Protein AF-A0A7S3I2D5-F1 (afdb_monomer_lite)

Sequence (240 aa):
MSDFRRSKNTAFQLSGQAVLGTATNPLLVKDDVGRAKPFTHALPAEQFAYGKMNQFTEDARDVIENYQYRDEAAKGKFSNPDIKDFKRLNKAVLREKATNAASNRVSRASYDLKLKQKQTRHASVRLPTEEHTYGRALRPQTPVEVVMANAFGEAASADLQNRYIAMKSFRPVTKCPTVIRPTNAQLHADQAVKQKMTHAEPRQLFKLQRFQNVEPRTSTKRGDQGYMVKQMRSTSSVTQ

Secondary structure (DSSP, 8-state):
-------------SS------S---GGGSPP-TTSPPPPSS-PPPTT---S------S-HHHHHHTGGG--GGGGGTTS-S--B-HHHHHHHHHHTT--SHHHHHHHHHH---B------------PPPTT---SPPPPPPPPHHHHHTTHHHHHHHHHHHHHHHHHHHT--S-----S-PPPHHHHHHHHHHHHHHHT---------GGGTTPPPSS---SS-TTSSSSSS--------

Organism: NCBI:txid182087

InterPro domains:
  IPR029147 Cilia- and flagella-associated protein 77 [PF14825] (23-166)
  IPR029147 Cilia- and flagella-associated protein 77 [PTHR28617] (23-225)

Radius of gyration: 39.74 Å; chains: 1; bounding box: 60×126×98 Å

Structure (mmCIF, N/CA/C/O backbone):
data_AF-A0A7S3I2D5-F1
#
_entry.id   AF-A0A7S3I2D5-F1
#
loop_
_atom_site.group_PDB
_atom_site.id
_atom_site.type_symbol
_atom_site.label_atom_id
_atom_site.label_alt_id
_atom_site.label_comp_id
_atom_site.label_asym_id
_atom_site.label_entity_id
_atom_site.label_seq_id
_atom_site.pdbx_PDB_ins_code
_atom_site.Cartn_x
_atom_site.Cartn_y
_atom_site.Cartn_z
_atom_site.occupancy
_atom_site.B_iso_or_equiv
_atom_site.auth_seq_id
_atom_site.auth_comp_id
_atom_site.auth_asym_id
_atom_site.auth_atom_id
_atom_site.pdbx_PDB_model_num
ATOM 1 N N . MET A 1 1 ? 34.556 -8.166 -60.307 1.00 43.22 1 MET A N 1
ATOM 2 C CA . MET A 1 1 ? 33.673 -8.440 -61.458 1.00 43.22 1 MET A CA 1
ATOM 3 C C . MET A 1 1 ? 32.623 -9.429 -60.963 1.00 43.22 1 MET A C 1
ATOM 5 O O . MET A 1 1 ? 32.999 -10.542 -60.636 1.00 43.22 1 MET A O 1
ATOM 9 N N . SER A 1 2 ? 31.496 -8.928 -60.432 1.00 44.06 2 SER A N 1
ATOM 10 C CA . SER A 1 2 ? 30.205 -8.715 -61.145 1.00 44.06 2 SER A CA 1
ATOM 11 C C . SER A 1 2 ? 29.501 -10.070 -61.374 1.00 44.06 2 SER A C 1
ATOM 13 O O . SER A 1 2 ? 30.071 -10.916 -62.042 1.00 44.06 2 SER A O 1
ATOM 15 N N . ASP A 1 3 ? 28.334 -10.428 -60.824 1.00 47.38 3 ASP A N 1
ATOM 16 C CA . ASP A 1 3 ? 27.180 -9.657 -60.350 1.00 47.38 3 ASP A CA 1
ATOM 17 C C . ASP A 1 3 ? 26.325 -10.487 -59.369 1.00 47.38 3 ASP A C 1
ATOM 19 O O . ASP A 1 3 ? 25.934 -11.612 -59.678 1.00 47.38 3 ASP A O 1
ATOM 23 N N . PHE A 1 4 ? 25.954 -9.922 -58.213 1.00 52.88 4 PHE A N 1
ATOM 24 C CA . PHE A 1 4 ? 24.955 -10.517 -57.314 1.00 52.88 4 PHE A CA 1
ATOM 25 C C . PHE A 1 4 ? 23.600 -9.840 -57.561 1.00 52.88 4 PHE A C 1
ATOM 27 O O . PHE A 1 4 ? 23.321 -8.743 -57.071 1.00 52.88 4 PHE A O 1
ATOM 34 N N . ARG A 1 5 ? 22.766 -10.477 -58.393 1.00 51.28 5 ARG A N 1
ATOM 35 C CA . ARG A 1 5 ? 21.423 -10.003 -58.756 1.00 51.28 5 ARG A CA 1
ATOM 36 C C . ARG A 1 5 ? 20.509 -9.982 -57.529 1.00 51.28 5 ARG A C 1
ATOM 38 O O . ARG A 1 5 ? 20.056 -11.014 -57.044 1.00 51.28 5 ARG A O 1
ATOM 45 N N . ARG A 1 6 ? 20.198 -8.777 -57.053 1.00 49.56 6 ARG A N 1
ATOM 46 C CA . ARG A 1 6 ? 19.205 -8.529 -56.004 1.00 49.56 6 ARG A CA 1
ATOM 47 C C . ARG A 1 6 ? 17.802 -8.659 -56.605 1.00 49.56 6 ARG A C 1
ATOM 49 O O . ARG A 1 6 ? 17.304 -7.723 -57.227 1.00 49.56 6 ARG A O 1
ATOM 56 N N . SER A 1 7 ? 17.187 -9.828 -56.434 1.00 52.16 7 SER A N 1
ATOM 57 C CA . SER A 1 7 ? 15.764 -10.044 -56.711 1.00 52.16 7 SER A CA 1
ATOM 58 C C . SER A 1 7 ? 14.931 -9.094 -55.846 1.00 52.16 7 SER A C 1
ATOM 60 O O . SER A 1 7 ? 14.997 -9.131 -54.615 1.00 52.16 7 SER A O 1
ATOM 62 N N . LYS A 1 8 ? 14.184 -8.196 -56.491 1.00 48.50 8 LYS A N 1
ATOM 63 C CA . LYS A 1 8 ? 13.183 -7.348 -55.846 1.00 48.50 8 LYS A CA 1
ATOM 64 C C . LYS A 1 8 ? 11.889 -8.153 -55.771 1.00 48.50 8 LYS A C 1
ATOM 66 O O . LYS A 1 8 ? 11.126 -8.177 -56.729 1.00 48.50 8 LYS A O 1
ATOM 71 N N . ASN A 1 9 ? 11.638 -8.787 -54.628 1.00 44.66 9 ASN A N 1
ATOM 72 C CA . ASN A 1 9 ? 10.303 -9.271 -54.284 1.00 44.66 9 ASN A CA 1
ATOM 73 C C . ASN A 1 9 ? 9.399 -8.058 -54.019 1.00 44.66 9 ASN A C 1
ATOM 75 O O . ASN A 1 9 ? 9.294 -7.570 -52.895 1.00 44.66 9 ASN A O 1
ATOM 79 N N . THR A 1 10 ? 8.773 -7.545 -55.074 1.00 53.81 10 THR A N 1
ATOM 80 C CA . THR A 1 10 ? 7.641 -6.618 -55.002 1.00 53.81 10 THR A CA 1
ATOM 81 C C . THR A 1 10 ? 6.354 -7.431 -54.998 1.00 53.81 10 THR A C 1
ATOM 83 O O . THR A 1 10 ? 5.760 -7.672 -56.042 1.00 53.81 10 THR A O 1
ATOM 86 N N . ALA A 1 11 ? 5.945 -7.878 -53.815 1.00 50.00 11 ALA A N 1
ATOM 87 C CA . ALA A 1 11 ? 4.613 -8.422 -53.579 1.00 50.00 11 ALA A CA 1
ATOM 88 C C . ALA A 1 11 ? 4.208 -8.128 -52.131 1.00 50.00 11 ALA A C 1
ATOM 90 O O . ALA A 1 11 ? 4.203 -9.002 -51.275 1.00 50.00 11 ALA A O 1
ATOM 91 N N . PHE A 1 12 ? 3.930 -6.857 -51.850 1.00 43.72 12 PH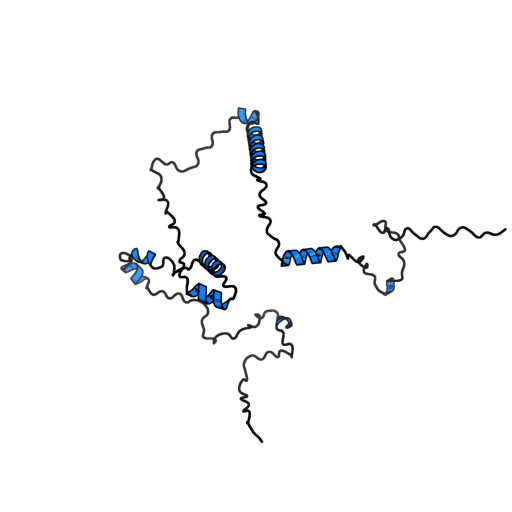E A N 1
ATOM 92 C CA . PHE A 1 12 ? 3.113 -6.455 -50.707 1.00 43.72 12 PHE A CA 1
ATOM 93 C C . PHE A 1 12 ? 2.294 -5.247 -51.148 1.00 43.72 12 PHE A C 1
ATOM 95 O O . PHE A 1 12 ? 2.640 -4.088 -50.927 1.00 43.72 12 PHE A O 1
ATOM 102 N N . GLN A 1 13 ? 1.244 -5.553 -51.898 1.00 48.59 13 GLN A N 1
ATOM 103 C CA . GLN A 1 13 ? 0.228 -4.606 -52.304 1.00 48.59 13 GLN A CA 1
ATOM 104 C C . GLN A 1 13 ? -1.090 -5.029 -51.645 1.00 48.59 13 GLN A C 1
ATOM 106 O O . GLN A 1 13 ? -1.466 -6.194 -51.699 1.00 48.59 13 GLN A O 1
ATOM 111 N N . LEU A 1 14 ? -1.755 -4.024 -51.067 1.00 50.00 14 LEU A N 1
ATOM 112 C CA . LEU A 1 14 ? -3.161 -3.963 -50.660 1.00 50.00 14 LEU A CA 1
ATOM 113 C C . LEU A 1 14 ? -3.592 -4.664 -49.359 1.00 50.00 14 LEU A C 1
ATOM 115 O O . LEU A 1 14 ? -4.245 -5.695 -49.379 1.00 50.00 14 LEU A O 1
ATOM 119 N N . SER A 1 15 ? -3.404 -3.956 -48.241 1.00 44.69 15 SER A N 1
ATOM 120 C CA . SER A 1 15 ? -4.531 -3.501 -47.402 1.00 44.69 15 SER A CA 1
ATOM 121 C C . SER A 1 15 ? -4.012 -2.534 -46.326 1.00 44.69 15 SER A C 1
ATOM 123 O O . SER A 1 15 ? -3.400 -2.960 -45.352 1.00 44.69 15 SER A O 1
ATOM 125 N N . GLY A 1 16 ? -4.223 -1.224 -46.507 1.00 44.53 16 GLY A N 1
ATOM 126 C CA . GLY A 1 16 ? -4.021 -0.236 -45.435 1.00 44.53 16 GLY A CA 1
ATOM 127 C C . GLY A 1 16 ? -2.857 0.752 -45.581 1.00 44.53 16 GLY A C 1
ATOM 128 O O . GLY A 1 16 ? -2.331 1.202 -44.567 1.00 44.53 16 GLY A O 1
ATOM 129 N N . GLN A 1 17 ? -2.456 1.146 -46.796 1.00 45.22 17 GLN A N 1
ATOM 130 C CA . GLN A 1 17 ? -1.616 2.344 -46.938 1.00 45.22 17 GLN A CA 1
ATOM 131 C C . GLN A 1 17 ? -2.453 3.609 -46.709 1.00 45.22 17 GLN A C 1
ATOM 133 O O . GLN A 1 17 ? -2.999 4.199 -47.638 1.00 45.22 17 GLN A O 1
ATOM 138 N N . ALA A 1 18 ? -2.515 4.044 -45.451 1.00 46.97 18 ALA A N 1
ATOM 139 C CA . ALA A 1 18 ? -2.588 5.466 -45.167 1.00 46.97 18 ALA A CA 1
ATOM 140 C C . ALA A 1 18 ? -1.262 6.084 -45.631 1.00 46.97 18 ALA A C 1
ATOM 142 O O . ALA A 1 18 ? -0.184 5.683 -45.186 1.00 46.97 18 ALA A O 1
ATOM 143 N N . VAL A 1 19 ? -1.355 7.018 -46.572 1.00 48.81 19 VAL A N 1
ATOM 144 C CA . VAL A 1 19 ? -0.247 7.824 -47.085 1.00 48.81 19 VAL A CA 1
ATOM 145 C C . VAL A 1 19 ? 0.279 8.694 -45.941 1.00 48.81 19 VAL A C 1
ATOM 147 O O . VAL A 1 19 ? -0.144 9.830 -45.747 1.00 48.81 19 VAL A O 1
ATOM 150 N N . LEU A 1 20 ? 1.182 8.139 -45.137 1.00 47.41 20 LEU A N 1
ATOM 151 C CA . LEU A 1 20 ? 2.009 8.903 -44.216 1.00 47.41 20 LEU A CA 1
ATOM 152 C C . LEU A 1 20 ? 3.140 9.507 -45.047 1.00 47.41 20 LEU A C 1
ATOM 154 O O . LEU A 1 20 ? 3.980 8.789 -45.589 1.00 47.41 20 LEU A O 1
ATOM 158 N N . GLY A 1 21 ? 3.138 10.835 -45.175 1.00 49.44 21 GLY A N 1
ATOM 159 C CA . GLY A 1 21 ? 4.302 11.575 -45.655 1.00 49.44 21 GLY A CA 1
ATOM 160 C C . GLY A 1 21 ? 5.552 11.225 -44.838 1.00 49.44 21 GLY A C 1
ATOM 161 O O . GLY A 1 21 ? 5.472 10.588 -43.791 1.00 49.44 21 GLY A O 1
ATOM 162 N N . THR A 1 22 ? 6.717 11.668 -45.299 1.00 55.97 22 THR A N 1
ATOM 163 C CA . THR A 1 22 ? 8.071 11.357 -44.789 1.00 55.97 22 THR A CA 1
ATOM 164 C C . THR A 1 22 ? 8.349 11.664 -43.302 1.00 55.97 22 THR A C 1
ATOM 166 O O . THR A 1 22 ? 9.493 11.578 -42.860 1.00 55.97 22 THR A O 1
ATOM 169 N N . ALA A 1 23 ? 7.341 12.013 -42.504 1.00 49.62 23 ALA A N 1
ATOM 170 C CA . ALA A 1 23 ? 7.440 12.166 -41.064 1.00 49.62 23 ALA A CA 1
ATOM 171 C C . ALA A 1 23 ? 7.431 10.787 -40.381 1.00 49.62 23 ALA A C 1
ATOM 173 O O . ALA A 1 23 ? 6.395 10.229 -40.033 1.00 49.62 23 ALA A O 1
ATOM 174 N N . THR A 1 24 ? 8.627 10.262 -40.135 1.00 56.72 24 THR A N 1
ATOM 175 C CA . THR A 1 24 ? 8.917 9.019 -39.400 1.00 56.72 24 THR A CA 1
ATOM 176 C C . THR A 1 24 ? 8.570 9.058 -37.906 1.00 56.72 24 THR A C 1
ATOM 178 O O . THR A 1 24 ? 8.888 8.115 -37.184 1.00 56.72 24 THR A O 1
ATOM 181 N N . ASN A 1 25 ? 7.926 10.122 -37.414 1.00 66.31 25 ASN A N 1
ATOM 182 C CA . ASN A 1 25 ? 7.592 10.262 -36.003 1.00 66.31 25 ASN A CA 1
ATOM 183 C C . ASN A 1 25 ? 6.070 10.173 -35.777 1.00 66.31 25 ASN A C 1
ATOM 185 O O . ASN A 1 25 ? 5.362 11.143 -36.059 1.00 66.31 25 ASN A O 1
ATOM 189 N N . PRO A 1 26 ? 5.557 9.060 -35.218 1.00 65.69 26 PRO A N 1
ATOM 190 C CA . PRO A 1 26 ? 4.128 8.875 -34.956 1.00 65.69 26 PRO A CA 1
ATOM 191 C C . PRO A 1 26 ? 3.566 9.875 -33.934 1.00 65.69 26 PRO A C 1
ATOM 193 O O . PRO A 1 26 ? 2.355 10.032 -33.845 1.00 65.69 26 PRO A O 1
ATOM 196 N N . LEU A 1 27 ? 4.423 10.585 -33.189 1.00 63.41 27 LEU A N 1
ATOM 197 C CA . LEU A 1 27 ? 4.011 11.644 -32.260 1.00 63.41 27 LEU A CA 1
ATOM 198 C C . LEU A 1 27 ? 3.632 12.957 -32.961 1.00 63.41 27 LEU A C 1
ATOM 200 O O . LEU A 1 27 ? 3.067 13.841 -32.324 1.00 63.41 27 LEU A O 1
ATOM 204 N N . LEU A 1 28 ? 3.983 13.108 -34.242 1.00 68.38 28 LEU A N 1
ATOM 205 C CA . LEU A 1 28 ? 3.741 14.327 -35.022 1.00 68.38 28 LEU A CA 1
ATOM 206 C C . LEU A 1 28 ? 2.569 14.188 -36.002 1.00 68.38 28 LEU A C 1
ATOM 208 O O . LEU A 1 28 ? 2.227 15.150 -36.689 1.00 68.38 28 LEU A O 1
ATOM 212 N N . VAL A 1 29 ? 1.948 13.010 -36.073 1.00 68.56 29 VAL A N 1
ATOM 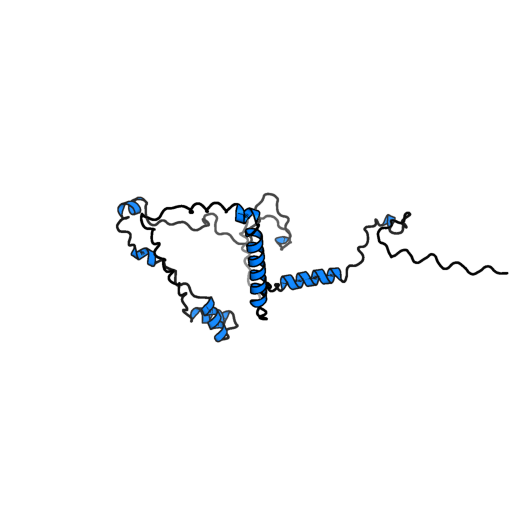213 C CA . VAL A 1 29 ? 0.755 12.785 -36.890 1.00 68.56 29 VAL A CA 1
ATOM 214 C C . VAL A 1 29 ? -0.451 13.317 -36.122 1.00 68.56 29 VAL A C 1
ATOM 216 O O . VAL A 1 29 ? -0.647 12.998 -34.952 1.00 68.56 29 VAL A O 1
ATOM 219 N N . LYS A 1 30 ? -1.244 14.170 -36.772 1.00 73.75 30 LYS A N 1
ATOM 220 C CA . LYS A 1 30 ? -2.500 14.673 -36.210 1.00 73.75 30 LYS A CA 1
ATOM 221 C C . LYS A 1 30 ? -3.444 13.486 -35.997 1.00 73.75 30 LYS A C 1
ATOM 223 O O . LYS A 1 30 ? -3.676 12.736 -36.939 1.00 73.75 30 LYS A O 1
ATOM 228 N N . ASP A 1 31 ? -3.967 13.329 -34.781 1.00 73.81 31 ASP A N 1
ATOM 229 C CA . ASP A 1 31 ? -4.961 12.294 -34.482 1.00 73.81 31 ASP A CA 1
ATOM 230 C C . ASP A 1 31 ? -6.206 12.520 -35.364 1.00 73.81 31 ASP A C 1
ATOM 232 O O . ASP A 1 31 ? -6.813 13.596 -35.335 1.00 73.81 31 ASP A O 1
ATOM 236 N N . ASP A 1 32 ? -6.587 11.506 -36.146 1.00 80.38 32 ASP A N 1
ATOM 237 C CA . ASP A 1 32 ? -7.862 11.485 -36.867 1.00 80.38 32 ASP A CA 1
ATOM 238 C C . ASP A 1 32 ? -8.997 11.408 -35.839 1.00 80.38 32 ASP A C 1
ATOM 240 O O . ASP A 1 32 ? -9.143 10.423 -35.107 1.00 80.38 32 ASP A O 1
ATOM 244 N N . VAL A 1 33 ? -9.818 12.456 -35.773 1.00 80.75 33 VAL A N 1
ATOM 245 C CA . VAL A 1 33 ? -10.913 12.540 -34.801 1.00 80.75 33 VAL A CA 1
ATOM 246 C C . VAL A 1 33 ? -11.905 11.398 -35.046 1.00 80.75 33 VAL A C 1
ATOM 248 O O . VAL A 1 33 ? -12.475 11.274 -36.126 1.00 80.75 33 VAL A O 1
ATOM 251 N N . GLY A 1 34 ? -12.115 10.560 -34.027 1.00 85.25 34 GLY A N 1
ATOM 252 C CA . GLY A 1 34 ? -13.069 9.446 -34.058 1.00 85.25 34 GLY A CA 1
ATOM 253 C C . GLY A 1 34 ? -12.496 8.097 -34.505 1.00 85.25 34 GLY A C 1
ATOM 254 O O . GLY A 1 34 ? -13.206 7.096 -34.421 1.00 85.25 34 GLY A O 1
ATOM 255 N N . ARG A 1 35 ? -11.226 8.025 -34.927 1.00 85.44 35 ARG A N 1
ATOM 256 C CA . ARG A 1 35 ? -10.541 6.747 -35.184 1.00 85.44 35 ARG A CA 1
ATOM 257 C C . ARG A 1 35 ? -9.689 6.336 -33.986 1.00 85.44 35 ARG A C 1
ATOM 259 O O . ARG A 1 35 ? -9.132 7.171 -33.278 1.00 85.44 35 ARG A O 1
ATOM 266 N N . ALA A 1 36 ? -9.591 5.028 -33.752 1.00 83.12 36 ALA A N 1
ATOM 267 C CA . ALA A 1 36 ? -8.660 4.499 -32.764 1.00 83.12 36 ALA A CA 1
ATOM 268 C C . ALA A 1 36 ? -7.215 4.794 -33.197 1.00 83.12 36 ALA A C 1
ATOM 270 O O . ALA A 1 36 ? -6.902 4.792 -34.389 1.00 83.12 36 ALA A O 1
ATOM 271 N N . LYS A 1 37 ? -6.333 5.033 -32.222 1.00 81.75 37 LYS A N 1
ATOM 272 C CA . LYS A 1 37 ? -4.912 5.275 -32.490 1.00 81.75 37 LYS A CA 1
ATOM 273 C C . LYS A 1 37 ? -4.298 4.067 -33.208 1.00 81.75 37 LYS A C 1
ATOM 275 O O . LYS A 1 37 ? -4.575 2.936 -32.800 1.00 81.75 37 LYS A O 1
ATOM 280 N N . PRO A 1 38 ? -3.463 4.276 -34.241 1.00 79.00 38 PRO A N 1
ATOM 281 C CA . PRO A 1 38 ? -2.807 3.174 -34.929 1.00 79.00 38 PRO A CA 1
ATOM 282 C C . PRO A 1 38 ? -1.900 2.407 -33.958 1.00 79.00 38 PRO A C 1
ATOM 284 O O . PRO A 1 38 ? -1.190 3.000 -33.143 1.00 79.00 38 PRO A O 1
ATOM 287 N N . PHE A 1 39 ? -1.932 1.076 -34.035 1.00 79.19 39 PHE A N 1
ATOM 288 C CA . PHE A 1 39 ? -1.105 0.218 -33.191 1.00 79.19 39 PHE A CA 1
ATOM 289 C C . PHE A 1 39 ? 0.371 0.314 -33.595 1.00 79.19 39 PHE A C 1
ATOM 291 O O . PHE A 1 39 ? 0.712 0.316 -34.774 1.00 79.19 39 PHE A O 1
ATOM 298 N N . THR A 1 40 ? 1.264 0.350 -32.605 1.00 80.69 40 THR A N 1
ATOM 299 C CA . THR A 1 40 ? 2.724 0.409 -32.809 1.00 80.69 40 THR A CA 1
ATOM 300 C C . THR A 1 40 ? 3.378 -0.965 -32.957 1.00 80.69 40 THR A C 1
ATOM 302 O O . THR A 1 40 ? 4.584 -1.054 -33.175 1.00 80.69 40 THR A O 1
ATOM 305 N N . HIS A 1 41 ? 2.608 -2.043 -32.809 1.00 81.88 41 HIS A N 1
ATOM 306 C CA . HIS A 1 41 ? 3.091 -3.421 -32.828 1.00 81.88 41 HIS A CA 1
ATOM 307 C C . HIS A 1 41 ? 2.323 -4.235 -33.866 1.00 81.88 41 HIS A C 1
ATOM 309 O O . HIS A 1 41 ? 1.137 -3.997 -34.087 1.00 81.88 41 HIS A O 1
ATOM 315 N N . ALA A 1 42 ? 2.995 -5.213 -34.478 1.00 87.12 42 ALA A N 1
ATOM 316 C CA . ALA A 1 42 ? 2.332 -6.192 -35.327 1.00 87.12 42 ALA A CA 1
ATOM 317 C C . ALA A 1 42 ? 1.364 -7.012 -34.468 1.00 87.12 42 ALA A C 1
ATOM 319 O O . ALA A 1 42 ? 1.782 -7.695 -33.529 1.00 87.12 42 ALA A O 1
ATOM 320 N N . LEU A 1 43 ? 0.073 -6.897 -34.764 1.00 87.44 43 LEU A N 1
ATOM 321 C CA . LEU A 1 43 ? -0.948 -7.697 -34.110 1.00 87.44 43 LEU A CA 1
ATOM 322 C C . LEU A 1 43 ? -0.966 -9.110 -34.719 1.00 87.44 43 LEU A C 1
ATOM 324 O O . LEU A 1 43 ? -0.743 -9.258 -35.923 1.00 87.44 43 LEU A O 1
ATOM 328 N N . PRO A 1 44 ? -1.218 -10.150 -33.905 1.00 92.31 44 PRO A N 1
ATOM 329 C CA . PRO A 1 44 ? -1.616 -11.471 -34.382 1.00 92.31 44 PRO A CA 1
ATOM 330 C C . PRO A 1 44 ? -2.720 -11.427 -35.454 1.00 92.31 44 PRO A C 1
ATOM 332 O O . PRO A 1 44 ? -3.485 -10.466 -35.523 1.00 92.31 44 PRO A O 1
ATOM 335 N N . ALA A 1 45 ? -2.812 -12.488 -36.266 1.00 93.56 45 ALA A N 1
ATOM 336 C CA . ALA A 1 45 ? -3.833 -12.630 -37.309 1.00 93.56 45 ALA A CA 1
ATOM 337 C C . ALA A 1 45 ? -5.257 -12.418 -36.759 1.00 93.56 45 ALA A C 1
ATOM 339 O O . ALA A 1 45 ? -5.516 -12.710 -35.594 1.00 93.56 45 ALA A O 1
ATOM 340 N N . GLU A 1 46 ? -6.190 -11.969 -37.604 1.00 92.50 46 GLU A N 1
ATOM 341 C CA . GLU A 1 46 ? -7.555 -11.569 -37.202 1.00 92.50 46 GLU A CA 1
ATOM 342 C C . GLU A 1 46 ? -8.355 -12.660 -36.469 1.00 92.50 46 GLU A C 1
ATOM 344 O O . GLU A 1 46 ? -9.282 -12.361 -35.725 1.00 92.50 46 GLU A O 1
ATOM 349 N N . GLN A 1 47 ? -7.974 -13.928 -36.629 1.00 95.19 47 GLN A N 1
ATOM 350 C CA . GLN A 1 47 ? -8.597 -15.067 -35.950 1.00 95.19 47 GLN A CA 1
ATOM 351 C C . GLN A 1 47 ? -8.081 -15.287 -34.516 1.00 95.19 47 GLN A C 1
ATOM 353 O O . GLN A 1 47 ? -8.567 -16.172 -33.812 1.00 95.19 47 GLN A O 1
ATOM 358 N N . PHE A 1 48 ? -7.083 -14.524 -34.068 1.00 93.94 48 PHE A N 1
ATOM 359 C CA . PHE A 1 48 ? -6.538 -14.645 -32.723 1.00 93.94 48 PHE A CA 1
ATOM 360 C C . PHE A 1 48 ? -7.465 -13.982 -31.698 1.00 93.94 48 PHE A C 1
ATOM 362 O O . PHE A 1 48 ? -7.633 -12.762 -31.676 1.00 93.94 48 PHE A O 1
ATOM 369 N N . ALA A 1 49 ? -8.035 -14.791 -30.805 1.00 92.69 49 ALA A N 1
ATOM 370 C CA . ALA A 1 49 ? -8.819 -14.297 -29.682 1.00 92.69 49 ALA A CA 1
ATOM 371 C C . ALA A 1 49 ? -7.890 -13.790 -28.569 1.00 92.69 49 ALA A C 1
ATOM 373 O O . ALA A 1 49 ? -7.125 -14.551 -27.974 1.00 92.69 49 ALA A O 1
ATOM 374 N N . TYR A 1 50 ? -7.969 -12.495 -28.269 1.00 90.44 50 TYR A N 1
ATOM 375 C CA . TYR A 1 50 ? -7.252 -11.911 -27.140 1.00 90.44 50 TYR A CA 1
ATOM 376 C C . TYR A 1 50 ? -7.954 -12.229 -25.819 1.00 90.44 50 TYR A C 1
ATOM 378 O O . TYR A 1 50 ? -9.179 -12.277 -25.733 1.00 90.44 50 TYR A O 1
ATOM 386 N N . GLY A 1 51 ? -7.155 -12.380 -24.766 1.00 91.31 51 GLY A N 1
ATOM 387 C CA . GLY A 1 51 ? -7.629 -12.722 -23.429 1.00 91.31 51 GLY A CA 1
ATOM 388 C C . GLY A 1 51 ? -7.279 -14.154 -23.039 1.00 91.31 51 GLY A C 1
ATOM 389 O O . GLY A 1 51 ? -6.748 -14.934 -23.826 1.00 91.31 51 GLY A O 1
ATOM 390 N N . LYS A 1 52 ? -7.531 -14.491 -21.774 1.00 88.94 52 LYS A N 1
ATOM 391 C CA . LYS A 1 52 ? -7.351 -15.851 -21.272 1.00 88.94 52 LYS A CA 1
ATOM 392 C C . LYS A 1 52 ? -8.695 -16.559 -21.354 1.00 88.94 52 LYS A C 1
ATOM 394 O O . LYS A 1 52 ? -9.632 -16.157 -20.670 1.00 88.94 52 LYS A O 1
ATOM 399 N N . MET A 1 53 ? -8.784 -17.60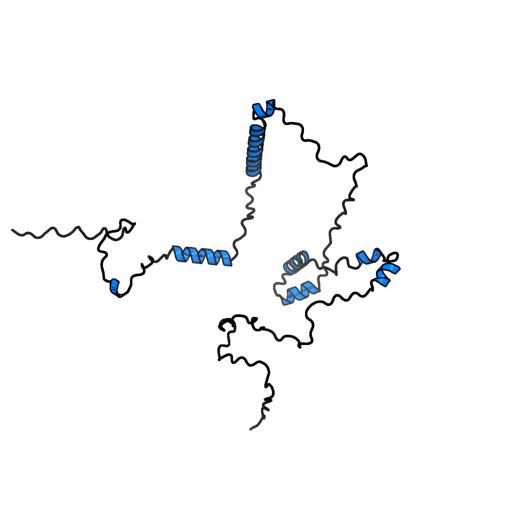3 -22.174 1.00 87.25 53 MET A N 1
ATOM 400 C CA . MET A 1 53 ? -9.963 -18.460 -22.170 1.00 87.25 53 MET A CA 1
ATOM 401 C C . MET A 1 53 ? -10.042 -19.164 -20.814 1.00 87.25 53 MET A C 1
ATOM 403 O O . MET A 1 53 ? -9.091 -19.829 -20.396 1.00 87.25 53 MET A O 1
ATOM 407 N N . ASN A 1 54 ? -11.168 -19.003 -20.122 1.00 82.25 54 ASN A N 1
ATOM 408 C CA . ASN A 1 54 ? -11.464 -19.808 -18.947 1.00 82.25 54 ASN A CA 1
ATOM 409 C C . ASN A 1 54 ? -11.837 -21.206 -19.438 1.00 82.25 54 ASN A C 1
ATOM 411 O O . ASN A 1 54 ? -12.982 -21.467 -19.793 1.00 82.25 54 ASN A O 1
ATOM 415 N N . GLN A 1 55 ? -10.842 -22.085 -19.522 1.00 80.81 55 GLN A N 1
ATOM 416 C CA . GLN A 1 55 ? -11.075 -23.508 -19.719 1.00 80.81 55 GLN A CA 1
ATOM 417 C C . GLN A 1 55 ? -11.587 -24.077 -18.399 1.00 80.81 55 GLN A C 1
ATOM 419 O O . GLN A 1 55 ? -10.818 -24.278 -17.460 1.00 80.81 55 GLN A O 1
ATOM 424 N N . PHE A 1 56 ? -12.896 -24.280 -18.321 1.00 78.25 56 PHE A N 1
ATOM 425 C CA . PHE A 1 56 ? -13.486 -25.102 -17.278 1.00 78.25 56 PHE A CA 1
ATOM 426 C C . PHE A 1 56 ? -13.326 -26.552 -17.723 1.00 78.25 56 PHE A C 1
ATOM 428 O O . PHE A 1 56 ? -13.823 -26.939 -18.774 1.00 78.25 56 PHE A O 1
ATOM 435 N N . THR A 1 57 ? -12.547 -27.323 -16.970 1.00 82.38 57 THR A N 1
ATOM 436 C CA . THR A 1 57 ? -12.324 -28.749 -17.242 1.00 82.38 57 THR A CA 1
ATOM 437 C C . THR A 1 57 ? -13.450 -29.629 -16.704 1.00 82.38 57 THR A C 1
ATOM 439 O O . THR A 1 57 ? -13.466 -30.816 -16.993 1.00 82.38 57 THR A O 1
ATOM 442 N N . GLU A 1 58 ? -14.341 -29.063 -15.888 1.00 82.19 58 GLU A N 1
ATOM 443 C CA . GLU A 1 58 ? -15.409 -29.769 -15.182 1.00 82.19 58 GLU A CA 1
ATOM 444 C C . GLU A 1 58 ? -16.762 -29.215 -15.643 1.00 82.19 58 GLU A C 1
ATOM 446 O O . GLU A 1 58 ? -16.970 -27.996 -15.619 1.00 82.19 58 GLU A O 1
ATOM 451 N N . ASP A 1 59 ? -17.679 -30.103 -16.029 1.00 86.94 59 ASP A N 1
ATOM 452 C CA . ASP A 1 59 ? -19.059 -29.733 -16.331 1.00 86.94 59 ASP A CA 1
ATOM 453 C C . ASP A 1 59 ? -19.862 -29.517 -15.044 1.00 86.94 59 ASP A C 1
ATOM 455 O O . ASP A 1 59 ? -19.593 -30.105 -13.994 1.00 86.94 59 ASP A O 1
ATOM 459 N N . ALA A 1 60 ? -20.917 -28.700 -15.121 1.00 84.94 60 ALA A N 1
ATOM 460 C CA . ALA A 1 60 ? -21.789 -28.433 -13.974 1.00 84.94 60 ALA A CA 1
ATOM 461 C C . ALA A 1 60 ? -22.382 -29.722 -13.374 1.00 84.94 60 ALA A C 1
ATOM 463 O O . ALA A 1 60 ? -22.589 -29.805 -12.165 1.00 84.94 60 ALA A O 1
ATOM 464 N N . ARG A 1 61 ? -22.615 -30.735 -14.215 1.00 87.31 61 ARG A N 1
ATOM 465 C CA . ARG A 1 61 ? -23.084 -32.056 -13.796 1.00 87.31 61 ARG A CA 1
ATOM 466 C C . ARG A 1 61 ? -22.050 -32.786 -12.938 1.00 87.31 61 ARG A C 1
ATOM 468 O O . ARG A 1 61 ? -22.393 -33.234 -11.848 1.00 87.31 61 ARG A O 1
ATOM 475 N N . ASP A 1 62 ? -20.801 -32.838 -13.392 1.00 85.25 62 ASP A N 1
ATOM 476 C CA . ASP A 1 62 ? -19.710 -33.500 -12.670 1.00 85.25 62 ASP A CA 1
ATOM 477 C C . ASP A 1 62 ? -19.472 -32.850 -11.304 1.00 85.25 62 ASP A C 1
ATOM 479 O O . ASP A 1 62 ? -19.220 -33.539 -10.314 1.00 85.25 62 ASP A O 1
ATOM 483 N N . VAL A 1 63 ? -19.612 -31.520 -11.234 1.00 81.19 63 VAL A N 1
ATOM 484 C CA . VAL A 1 63 ? -19.499 -30.756 -9.983 1.00 81.19 63 VAL A CA 1
ATOM 485 C C . VAL A 1 63 ? -20.598 -31.131 -8.988 1.00 81.19 63 VAL A C 1
ATOM 487 O O . VAL A 1 63 ? -20.328 -31.163 -7.788 1.00 81.19 63 VAL A O 1
ATOM 490 N N . ILE A 1 64 ? -21.818 -31.403 -9.458 1.00 85.81 64 ILE A N 1
ATOM 491 C CA . ILE A 1 64 ? -22.953 -31.771 -8.600 1.00 85.81 64 ILE A CA 1
ATOM 492 C C . ILE A 1 64 ? -22.831 -33.227 -8.136 1.00 85.81 64 ILE A C 1
ATOM 494 O O . ILE A 1 64 ? -22.976 -33.493 -6.943 1.00 85.81 64 ILE A O 1
ATOM 498 N N . GLU A 1 65 ? -22.538 -34.158 -9.048 1.00 87.25 65 GLU A N 1
ATOM 499 C CA . GLU A 1 65 ? -22.475 -35.596 -8.740 1.00 87.25 65 GLU A CA 1
ATOM 500 C C . GLU A 1 65 ? -21.281 -35.943 -7.833 1.00 87.25 65 GLU A C 1
ATOM 502 O O . GLU A 1 65 ? -21.417 -36.744 -6.908 1.00 87.25 65 GLU A O 1
ATOM 507 N N . ASN A 1 66 ? -20.131 -35.288 -8.024 1.00 78.38 66 ASN A N 1
ATOM 508 C CA . ASN A 1 66 ? -18.897 -35.596 -7.292 1.00 78.38 66 ASN A CA 1
ATOM 509 C C . ASN A 1 66 ? -18.557 -34.582 -6.187 1.00 78.38 66 ASN A C 1
ATOM 511 O O . ASN A 1 66 ? -17.433 -34.577 -5.678 1.00 78.38 66 ASN A O 1
ATOM 515 N N . TYR A 1 67 ? -19.511 -33.737 -5.771 1.00 73.38 67 TYR A N 1
ATOM 516 C CA . TYR A 1 67 ? -19.266 -32.689 -4.769 1.00 73.38 67 TYR A CA 1
ATOM 517 C C . TYR A 1 67 ? -18.733 -33.246 -3.435 1.00 73.38 67 TYR A C 1
ATOM 519 O O . TYR A 1 67 ? -17.888 -32.624 -2.794 1.00 73.38 67 TYR A O 1
ATOM 527 N N . GLN A 1 68 ? -19.196 -34.436 -3.036 1.00 71.44 68 GLN A N 1
ATOM 528 C CA . GLN A 1 68 ? -18.812 -35.096 -1.780 1.00 71.44 68 GLN A CA 1
ATOM 529 C C . GLN A 1 68 ? -17.380 -35.653 -1.790 1.00 71.44 68 GLN A C 1
ATOM 531 O O . GLN A 1 68 ? -16.765 -35.758 -0.733 1.00 71.44 68 GLN A O 1
ATOM 536 N N . TYR A 1 69 ? -16.836 -35.969 -2.968 1.00 63.59 69 TYR A N 1
ATOM 537 C CA . TYR A 1 69 ? -15.494 -36.542 -3.137 1.00 63.59 69 TYR A CA 1
ATOM 538 C C . TYR A 1 69 ? -14.459 -35.505 -3.565 1.00 63.59 69 TYR A C 1
ATOM 540 O O . TYR A 1 69 ? -13.351 -35.853 -3.974 1.00 63.59 69 TYR A O 1
ATOM 548 N N . ARG A 1 70 ? -14.799 -34.214 -3.491 1.00 61.72 70 ARG A N 1
ATOM 549 C CA . ARG A 1 70 ? -13.844 -33.158 -3.794 1.00 61.72 70 ARG A CA 1
ATOM 550 C C . ARG A 1 70 ? -12.812 -33.110 -2.672 1.00 61.72 70 ARG A C 1
ATOM 552 O O . ARG A 1 70 ? -13.040 -32.467 -1.652 1.00 61.72 70 ARG A O 1
ATOM 559 N N . ASP A 1 71 ? -11.694 -33.805 -2.878 1.00 57.41 71 ASP A N 1
ATOM 560 C CA . ASP A 1 71 ? -10.541 -33.837 -1.981 1.00 57.41 71 ASP A CA 1
ATOM 561 C C . ASP A 1 71 ? -10.266 -32.440 -1.407 1.00 57.41 71 ASP A C 1
ATOM 563 O O . ASP A 1 71 ? -9.731 -31.553 -2.085 1.00 57.41 71 ASP A O 1
ATOM 567 N N . GLU A 1 72 ? -10.569 -32.235 -0.122 1.00 58.00 72 GLU A N 1
ATOM 568 C CA . GLU A 1 72 ? -10.167 -31.018 0.591 1.00 58.00 72 GLU A CA 1
ATOM 569 C C . GLU A 1 72 ? -8.639 -30.828 0.537 1.00 58.00 72 GLU A C 1
ATOM 571 O O . GLU A 1 72 ? -8.132 -29.704 0.599 1.00 58.00 72 GLU A O 1
ATOM 576 N N . ALA A 1 73 ? -7.906 -31.925 0.309 1.00 54.66 73 ALA A N 1
ATOM 577 C CA . ALA A 1 73 ? -6.466 -31.970 0.103 1.00 54.66 73 ALA A CA 1
ATOM 578 C C . ALA A 1 73 ? -5.980 -31.181 -1.133 1.00 54.66 73 ALA A C 1
ATOM 580 O O . ALA A 1 73 ? -4.837 -30.713 -1.151 1.00 54.66 73 ALA A O 1
ATOM 581 N N . ALA A 1 74 ? -6.817 -30.959 -2.155 1.00 53.91 74 ALA A N 1
ATOM 582 C CA . ALA A 1 74 ? -6.411 -30.212 -3.350 1.00 53.91 74 ALA A CA 1
ATOM 583 C C . ALA A 1 74 ? -6.348 -28.688 -3.129 1.00 53.91 74 ALA A C 1
ATOM 585 O O . ALA A 1 74 ? -5.624 -27.996 -3.853 1.00 53.91 74 ALA A O 1
ATOM 586 N N . LYS A 1 75 ? -7.000 -28.152 -2.083 1.00 54.81 75 LYS A N 1
ATOM 587 C CA . LYS A 1 75 ? -6.906 -26.718 -1.729 1.00 54.81 75 LYS A CA 1
ATOM 588 C C . LYS A 1 75 ? -5.486 -26.302 -1.308 1.00 54.81 75 LYS A C 1
ATOM 590 O O . LYS A 1 75 ? -5.176 -25.114 -1.305 1.00 54.81 75 LYS A O 1
ATOM 595 N N . GLY A 1 76 ? -4.606 -27.266 -1.012 1.00 52.56 76 GLY A N 1
ATOM 596 C CA . GLY A 1 76 ? -3.187 -27.040 -0.722 1.00 52.56 76 GLY A CA 1
ATOM 597 C C . GLY A 1 76 ? -2.252 -27.098 -1.937 1.00 52.56 76 GLY A C 1
ATOM 598 O O . GLY A 1 76 ? -1.160 -26.542 -1.872 1.00 52.56 76 GLY A O 1
ATOM 599 N N . LYS A 1 77 ? -2.647 -27.712 -3.064 1.00 52.41 77 LYS A N 1
ATOM 600 C CA . LYS A 1 77 ? -1.756 -27.850 -4.240 1.00 52.41 77 LYS A CA 1
ATOM 601 C C . LYS A 1 77 ? -1.612 -26.556 -5.047 1.00 52.41 77 LYS A C 1
ATOM 603 O O . LYS A 1 77 ? -0.595 -26.356 -5.699 1.00 52.41 77 LYS A O 1
ATOM 608 N N . PHE A 1 78 ? -2.579 -25.646 -4.926 1.00 51.25 78 PHE A N 1
ATOM 609 C CA . PHE A 1 78 ? -2.457 -24.258 -5.386 1.00 51.25 78 PHE A CA 1
ATOM 610 C C . PHE A 1 78 ? -1.938 -23.311 -4.295 1.00 51.25 78 PHE A C 1
ATOM 612 O O . PHE A 1 78 ? -1.960 -22.094 -4.492 1.00 51.25 78 PHE A O 1
ATOM 619 N N . SER A 1 79 ? -1.462 -23.834 -3.154 1.00 51.91 79 SER A N 1
ATOM 620 C CA . SER A 1 79 ? -0.762 -23.037 -2.144 1.00 51.91 79 SER A CA 1
ATOM 621 C C . SER A 1 79 ? 0.598 -22.614 -2.699 1.00 51.91 79 SER A C 1
ATOM 623 O O . SER A 1 79 ? 1.631 -23.220 -2.445 1.00 51.91 79 SER A O 1
ATOM 625 N N . ASN A 1 80 ? 0.531 -21.549 -3.492 1.00 56.41 80 ASN A N 1
ATOM 626 C CA . ASN A 1 80 ? 1.594 -20.720 -4.029 1.00 56.41 80 ASN A CA 1
ATOM 627 C C . ASN A 1 80 ? 2.600 -21.424 -4.957 1.00 56.41 80 ASN A C 1
ATOM 629 O O . ASN A 1 80 ? 3.431 -22.202 -4.494 1.00 56.41 80 ASN A O 1
ATOM 633 N N . PRO A 1 81 ? 2.609 -21.091 -6.263 1.00 60.62 81 PRO A N 1
ATOM 634 C CA . PRO A 1 81 ? 3.638 -21.579 -7.173 1.00 60.62 81 PRO A CA 1
ATOM 635 C C . PRO A 1 81 ? 4.992 -21.032 -6.728 1.00 60.62 81 PRO A C 1
ATOM 637 O O . PRO A 1 81 ? 5.243 -19.853 -6.927 1.00 60.62 81 PRO A O 1
ATOM 640 N N . ASP A 1 82 ? 5.811 -21.863 -6.084 1.00 70.56 82 ASP A N 1
ATOM 641 C CA . ASP A 1 82 ? 7.219 -21.656 -5.716 1.00 70.56 82 ASP A CA 1
ATOM 642 C C . ASP A 1 82 ? 7.694 -20.185 -5.701 1.00 70.56 82 ASP A C 1
ATOM 644 O O . ASP A 1 82 ? 8.587 -19.765 -6.446 1.00 70.56 82 ASP A O 1
ATOM 648 N N . ILE A 1 83 ? 7.013 -19.345 -4.908 1.00 81.75 83 ILE A N 1
ATOM 649 C CA . ILE A 1 83 ? 7.197 -17.897 -5.002 1.00 81.75 83 ILE A CA 1
ATOM 650 C C . ILE A 1 83 ? 8.532 -17.574 -4.341 1.00 81.75 83 ILE A C 1
ATOM 652 O O . ILE A 1 83 ? 8.678 -17.643 -3.117 1.00 81.75 83 ILE A O 1
ATOM 656 N N . LYS A 1 84 ? 9.520 -17.204 -5.157 1.00 89.19 84 LYS A N 1
ATOM 657 C CA . LYS A 1 84 ? 10.833 -16.774 -4.673 1.00 89.19 84 LYS A CA 1
ATOM 658 C C . LYS A 1 84 ? 10.713 -15.493 -3.840 1.00 89.19 84 LYS A C 1
ATOM 660 O O . LYS A 1 84 ? 10.054 -14.525 -4.221 1.00 89.19 84 LYS A O 1
ATOM 665 N N . ASP A 1 85 ? 11.412 -15.447 -2.711 1.00 91.06 85 ASP A N 1
ATOM 666 C CA . ASP A 1 85 ? 11.550 -14.257 -1.872 1.00 91.06 85 ASP A CA 1
ATOM 667 C C . ASP A 1 85 ? 12.582 -13.301 -2.485 1.00 91.06 85 ASP A C 1
ATOM 669 O O . ASP A 1 85 ? 13.762 -13.276 -2.114 1.00 91.06 85 ASP A O 1
ATOM 673 N N . PHE A 1 86 ? 12.129 -12.472 -3.428 1.00 89.81 86 PHE A N 1
ATOM 674 C CA . PHE A 1 86 ? 12.985 -11.499 -4.110 1.00 89.81 86 PHE A CA 1
ATOM 675 C C . PHE A 1 86 ? 13.657 -10.504 -3.155 1.00 89.81 86 PHE A C 1
ATOM 677 O O . PHE A 1 86 ? 14.722 -9.974 -3.473 1.00 89.81 86 PHE A O 1
ATOM 684 N N . LYS A 1 87 ? 13.090 -10.253 -1.967 1.00 92.88 87 LYS A N 1
ATOM 685 C CA . LYS A 1 87 ? 13.687 -9.335 -0.989 1.00 92.88 87 LYS A CA 1
ATOM 686 C C . LYS A 1 87 ? 14.935 -9.946 -0.364 1.00 92.88 87 LYS A C 1
ATOM 688 O O . LYS A 1 87 ? 15.952 -9.260 -0.240 1.00 92.88 87 LYS A O 1
ATOM 693 N N . ARG A 1 88 ? 14.876 -11.220 0.034 1.00 94.25 88 ARG A N 1
ATOM 694 C CA . ARG A 1 88 ? 16.050 -11.941 0.559 1.00 94.25 88 ARG A CA 1
ATOM 695 C C . ARG A 1 88 ? 17.057 -12.227 -0.543 1.00 94.25 88 ARG A C 1
ATOM 697 O O . ARG A 1 88 ? 18.250 -12.044 -0.316 1.00 94.25 88 ARG A O 1
ATOM 704 N N . LEU A 1 89 ? 16.573 -12.570 -1.731 1.00 94.12 89 LEU A N 1
ATOM 705 C CA . LEU A 1 89 ? 17.414 -12.810 -2.893 1.00 94.12 89 LEU A CA 1
ATOM 706 C C . LEU A 1 89 ? 18.204 -11.554 -3.281 1.00 94.12 89 LEU A C 1
ATOM 708 O O . LEU A 1 89 ? 19.424 -11.615 -3.372 1.00 94.12 89 LEU A O 1
ATOM 712 N N . ASN A 1 90 ? 17.565 -10.388 -3.412 1.00 92.69 90 ASN A N 1
ATOM 713 C CA . ASN A 1 90 ? 18.281 -9.147 -3.735 1.00 92.69 90 ASN A CA 1
ATOM 714 C C . ASN A 1 90 ? 19.329 -8.786 -2.669 1.00 92.69 90 ASN A C 1
ATOM 716 O O . ASN A 1 90 ? 20.397 -8.278 -2.999 1.00 92.69 90 ASN A O 1
ATOM 720 N N . LYS A 1 91 ? 19.068 -9.086 -1.390 1.00 95.12 91 LYS A N 1
ATOM 721 C CA . LYS A 1 91 ? 20.079 -8.926 -0.333 1.00 95.12 91 LYS A CA 1
ATOM 722 C C . LYS A 1 91 ? 21.257 -9.890 -0.501 1.00 95.12 91 LYS A C 1
ATOM 724 O O . LYS A 1 91 ? 22.377 -9.490 -0.206 1.00 95.12 91 LYS A O 1
ATOM 729 N N . ALA A 1 92 ? 21.023 -11.123 -0.951 1.00 93.81 92 ALA A N 1
ATOM 730 C CA . ALA A 1 92 ? 22.088 -12.083 -1.244 1.00 93.81 92 ALA A CA 1
ATOM 731 C C . ALA A 1 92 ? 22.953 -11.611 -2.424 1.00 93.81 92 ALA A C 1
ATOM 733 O O . ALA A 1 92 ? 24.165 -11.514 -2.280 1.00 93.81 92 ALA A O 1
ATOM 734 N N . VAL A 1 93 ? 22.328 -11.167 -3.518 1.00 95.56 93 VAL A N 1
ATOM 735 C CA . VAL A 1 93 ? 23.015 -10.598 -4.697 1.00 95.56 93 VAL A CA 1
ATOM 736 C C . VAL A 1 93 ? 23.908 -9.410 -4.314 1.00 95.56 93 VAL A C 1
ATOM 738 O O . VAL A 1 93 ? 25.038 -9.296 -4.785 1.00 95.56 93 VAL A O 1
ATOM 741 N N . LEU A 1 94 ? 23.432 -8.536 -3.419 1.00 93.44 94 LEU A N 1
ATOM 742 C CA . LEU A 1 94 ? 24.229 -7.410 -2.919 1.00 93.44 94 LEU A CA 1
ATOM 743 C C . LEU A 1 94 ? 25.425 -7.857 -2.067 1.00 93.44 94 LEU A C 1
ATOM 745 O O . LEU A 1 94 ? 26.475 -7.223 -2.128 1.00 93.44 94 LEU A O 1
ATOM 749 N N . ARG A 1 95 ? 25.297 -8.946 -1.296 1.00 94.69 95 ARG A N 1
ATOM 750 C CA . ARG A 1 95 ? 26.417 -9.519 -0.526 1.00 94.69 95 ARG A CA 1
ATOM 751 C C . ARG A 1 95 ? 27.482 -10.124 -1.437 1.00 94.69 95 ARG A C 1
ATOM 753 O O . ARG A 1 95 ? 28.664 -9.966 -1.157 1.00 94.69 95 ARG A O 1
ATOM 760 N N . GLU A 1 96 ? 27.065 -10.738 -2.540 1.00 94.12 96 GLU A N 1
ATOM 761 C CA . GLU A 1 96 ? 27.957 -11.277 -3.577 1.00 94.12 96 GLU A CA 1
ATOM 762 C C . GLU A 1 96 ? 28.589 -10.205 -4.471 1.00 94.12 96 GLU A C 1
ATOM 764 O O . GLU A 1 96 ? 29.444 -10.517 -5.294 1.00 94.12 96 GLU A O 1
ATOM 769 N N . LYS A 1 97 ? 28.176 -8.939 -4.324 1.00 94.75 97 LYS A N 1
ATOM 770 C CA . LYS A 1 97 ? 28.621 -7.817 -5.163 1.00 94.75 97 LYS A CA 1
ATOM 771 C C . LYS A 1 97 ? 28.343 -8.040 -6.659 1.00 94.75 97 LYS A C 1
ATOM 773 O O . LYS A 1 97 ? 29.053 -7.509 -7.511 1.00 94.75 97 LYS A O 1
ATOM 778 N N . ALA A 1 98 ? 27.281 -8.773 -6.997 1.00 94.06 98 ALA A N 1
ATOM 779 C CA . ALA A 1 98 ? 26.832 -8.936 -8.376 1.00 94.06 98 ALA A CA 1
ATOM 780 C C . ALA A 1 98 ? 26.131 -7.650 -8.859 1.00 94.06 98 ALA A C 1
ATOM 782 O O . ALA A 1 98 ? 24.914 -7.494 -8.759 1.00 94.06 98 ALA A O 1
ATOM 783 N N . THR A 1 99 ? 26.926 -6.696 -9.351 1.00 92.12 99 THR A N 1
ATOM 784 C CA . THR A 1 99 ? 26.461 -5.372 -9.805 1.00 92.12 99 THR A CA 1
ATOM 785 C C . THR A 1 99 ? 25.969 -5.353 -11.256 1.00 92.12 99 THR A C 1
ATOM 787 O O . THR A 1 99 ? 25.241 -4.439 -11.636 1.00 92.12 99 THR A O 1
ATOM 790 N N . ASN A 1 100 ? 26.320 -6.357 -12.065 1.00 96.19 100 ASN A N 1
ATOM 791 C CA . ASN A 1 100 ? 25.896 -6.478 -13.461 1.00 96.19 100 ASN A CA 1
ATOM 792 C C . ASN A 1 100 ? 24.542 -7.214 -13.573 1.00 96.19 100 ASN A C 1
ATOM 794 O O . ASN A 1 100 ? 24.250 -8.143 -12.821 1.00 96.19 100 ASN A O 1
ATOM 798 N N . ALA A 1 101 ? 23.709 -6.835 -14.544 1.00 91.31 101 ALA A N 1
ATOM 799 C CA . ALA A 1 101 ? 22.422 -7.480 -14.804 1.00 91.31 101 ALA A CA 1
ATOM 800 C C . ALA A 1 101 ? 22.574 -8.970 -15.163 1.00 91.31 101 ALA A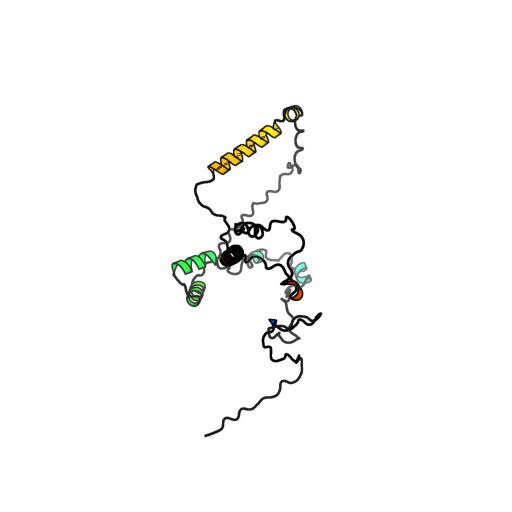 C 1
ATOM 802 O O . ALA A 1 101 ? 21.781 -9.796 -14.705 1.00 91.31 101 ALA A O 1
ATOM 803 N N . ALA A 1 102 ? 23.611 -9.324 -15.933 1.00 96.12 102 ALA A N 1
ATOM 804 C CA . ALA A 1 102 ? 23.893 -10.712 -16.297 1.00 96.12 102 ALA A CA 1
ATOM 805 C C . ALA A 1 102 ? 24.253 -11.562 -15.067 1.00 96.12 102 ALA A C 1
ATOM 807 O O . ALA A 1 102 ? 23.670 -12.627 -14.867 1.00 96.12 102 ALA A O 1
ATOM 808 N N . SER A 1 103 ? 25.138 -11.063 -14.196 1.00 94.19 103 SER A N 1
ATOM 809 C CA . SER A 1 103 ? 25.513 -11.773 -12.967 1.00 94.19 103 SER A CA 1
ATOM 810 C C . SER A 1 103 ? 24.351 -11.858 -11.980 1.00 94.19 103 SER A C 1
ATOM 812 O O . SER A 1 103 ? 24.122 -12.914 -11.405 1.00 94.19 103 SER A O 1
ATOM 814 N N . ASN A 1 104 ? 23.531 -10.810 -11.866 1.00 94.31 104 ASN A N 1
ATOM 815 C CA . ASN A 1 104 ? 22.318 -10.834 -11.046 1.00 94.31 104 ASN A CA 1
ATOM 816 C C . ASN A 1 104 ? 21.317 -11.899 -11.535 1.00 94.31 104 ASN A C 1
ATOM 818 O O . ASN A 1 104 ? 20.692 -12.580 -10.724 1.00 94.31 104 ASN A O 1
ATOM 822 N N . ARG A 1 105 ? 21.186 -12.102 -12.855 1.00 92.81 105 ARG A N 1
ATOM 823 C CA . ARG A 1 105 ? 20.346 -13.175 -13.417 1.00 92.81 105 ARG A CA 1
ATOM 824 C C . ARG A 1 105 ? 20.869 -14.565 -13.047 1.00 92.81 105 ARG A C 1
ATOM 826 O O . ARG A 1 105 ? 20.061 -15.417 -12.686 1.00 92.81 105 ARG A O 1
ATOM 833 N N . VAL A 1 106 ? 22.186 -14.773 -13.094 1.00 95.19 106 VAL A N 1
ATOM 834 C CA . VAL A 1 106 ? 22.822 -16.039 -12.688 1.00 95.19 106 VAL A CA 1
ATOM 835 C C . VAL A 1 106 ? 22.642 -16.279 -11.187 1.00 95.19 106 VAL A C 1
ATOM 837 O O . VAL A 1 106 ? 22.142 -17.336 -10.809 1.00 95.19 106 VAL A O 1
ATOM 840 N N . SER A 1 107 ? 22.911 -15.282 -10.337 1.00 93.75 107 SER A N 1
ATOM 841 C CA . SER A 1 107 ? 22.665 -15.382 -8.890 1.00 93.75 107 SER A CA 1
ATOM 842 C C . SER A 1 107 ? 21.181 -15.647 -8.580 1.00 93.75 107 SER A C 1
ATOM 844 O O . SER A 1 107 ? 20.840 -16.460 -7.728 1.00 93.75 107 SER A O 1
ATOM 846 N N . ARG A 1 108 ? 20.242 -15.028 -9.309 1.00 90.25 108 ARG A N 1
ATOM 847 C CA . ARG A 1 108 ? 18.796 -15.304 -9.164 1.00 90.25 108 ARG A CA 1
ATOM 848 C C . ARG A 1 108 ? 18.398 -16.737 -9.514 1.00 90.25 108 ARG A C 1
ATOM 850 O O . ARG A 1 108 ? 17.389 -17.231 -9.000 1.00 90.25 108 ARG A O 1
ATOM 857 N N . ALA A 1 109 ? 19.143 -17.371 -10.413 1.00 91.19 109 ALA A N 1
ATOM 858 C CA . ALA A 1 109 ? 18.928 -18.756 -10.795 1.00 91.19 109 ALA A CA 1
ATOM 859 C C . ALA A 1 109 ? 19.534 -19.729 -9.773 1.00 91.19 109 ALA A C 1
ATOM 861 O O . ALA A 1 109 ? 18.894 -20.734 -9.479 1.00 91.19 109 ALA A O 1
ATOM 862 N N . SER A 1 110 ? 20.702 -19.413 -9.197 1.00 93.25 110 SER A N 1
ATOM 863 C CA . SER A 1 110 ? 21.389 -20.280 -8.228 1.00 93.25 110 SER A CA 1
ATOM 864 C C . SER A 1 110 ? 20.744 -20.290 -6.838 1.00 93.25 110 SER A C 1
ATOM 866 O O . SER A 1 110 ? 20.733 -21.327 -6.179 1.00 93.25 110 SER A O 1
ATOM 868 N N . TYR A 1 111 ? 20.176 -19.166 -6.384 1.00 91.06 111 TYR A N 1
ATOM 869 C CA . TYR A 1 111 ? 19.518 -19.090 -5.078 1.00 91.06 111 TYR A CA 1
ATOM 870 C C . TYR A 1 111 ? 18.046 -19.510 -5.139 1.00 91.06 111 TYR A C 1
ATOM 872 O O . TYR A 1 111 ? 17.189 -18.763 -5.625 1.00 91.06 111 TYR A O 1
ATOM 880 N N . ASP A 1 112 ? 17.731 -20.661 -4.542 1.00 88.75 112 ASP A N 1
ATOM 881 C CA . ASP A 1 112 ? 16.352 -21.096 -4.300 1.00 88.75 112 ASP A CA 1
ATOM 882 C C . ASP A 1 112 ? 15.840 -20.613 -2.930 1.00 88.75 112 ASP A C 1
ATOM 884 O O . ASP A 1 112 ? 15.698 -21.355 -1.957 1.00 88.75 112 ASP A O 1
ATOM 888 N N . LEU A 1 113 ? 15.638 -19.298 -2.813 1.00 90.50 113 LEU A N 1
ATOM 889 C CA . LEU A 1 113 ? 15.097 -18.679 -1.603 1.00 90.50 113 LEU A CA 1
ATOM 890 C C . LEU A 1 113 ? 13.579 -18.570 -1.715 1.00 90.50 113 LEU A C 1
ATOM 892 O O . LEU A 1 113 ? 13.069 -17.634 -2.326 1.00 90.50 113 LEU A O 1
ATOM 896 N N . LYS A 1 114 ? 12.858 -19.495 -1.082 1.00 90.44 114 LYS A N 1
ATOM 897 C CA . LYS A 1 114 ? 11.388 -19.522 -1.078 1.00 90.44 114 LYS A CA 1
ATOM 898 C C . LYS A 1 114 ? 10.802 -18.552 -0.053 1.00 90.44 114 LYS A C 1
ATOM 900 O O . LYS A 1 114 ? 11.337 -18.388 1.054 1.00 90.44 114 LYS A O 1
ATOM 905 N N . LEU A 1 115 ? 9.693 -17.904 -0.408 1.00 88.88 115 LEU A N 1
ATOM 906 C CA . LEU A 1 115 ? 8.955 -17.035 0.502 1.00 88.88 115 LEU A CA 1
ATOM 907 C C . LEU A 1 115 ? 8.325 -17.881 1.610 1.00 88.88 115 LEU A C 1
ATOM 909 O O . LEU A 1 115 ? 7.409 -18.663 1.376 1.00 88.88 115 LEU A O 1
ATOM 913 N N . LYS A 1 116 ? 8.803 -17.701 2.845 1.00 83.69 116 LYS A N 1
ATOM 914 C CA . LYS A 1 116 ? 8.146 -18.281 4.018 1.00 83.69 116 LYS A CA 1
ATOM 915 C C . LYS A 1 116 ? 6.835 -17.539 4.231 1.00 83.69 116 LYS A C 1
ATOM 917 O O . LYS A 1 116 ? 6.821 -16.480 4.864 1.00 83.69 116 LYS A O 1
ATOM 922 N N . GLN A 1 117 ? 5.742 -18.074 3.696 1.00 77.19 117 GLN A N 1
ATOM 923 C CA . GLN A 1 117 ? 4.423 -17.587 4.055 1.00 77.19 117 GLN A CA 1
ATOM 924 C C . GLN A 1 117 ? 4.275 -17.800 5.558 1.00 77.19 117 GLN A C 1
ATOM 926 O O . GLN A 1 117 ? 4.349 -18.923 6.059 1.00 77.19 117 GLN A O 1
ATOM 931 N N . LYS A 1 118 ? 4.129 -16.702 6.301 1.00 75.88 118 LYS A N 1
ATOM 932 C CA . LYS A 1 118 ? 3.685 -16.814 7.684 1.00 75.88 118 LYS A CA 1
ATOM 933 C C . LYS A 1 118 ? 2.340 -17.501 7.595 1.00 75.88 118 LYS A C 1
ATOM 935 O O . LYS A 1 118 ? 1.455 -16.960 6.936 1.00 75.88 118 LYS A O 1
ATOM 940 N N . GLN A 1 119 ? 2.208 -18.676 8.205 1.00 73.06 119 GLN A N 1
ATOM 941 C CA . GLN A 1 119 ? 0.886 -19.233 8.406 1.00 73.06 119 GLN A CA 1
ATOM 942 C C . GLN A 1 119 ? 0.112 -18.151 9.141 1.00 73.06 119 GLN A C 1
ATOM 944 O O . GLN A 1 119 ? 0.447 -17.794 10.276 1.00 73.06 119 GLN A O 1
ATOM 949 N N . THR A 1 120 ? -0.832 -17.530 8.437 1.00 68.06 120 THR A N 1
ATOM 950 C CA . THR A 1 120 ? -1.881 -16.758 9.070 1.00 68.06 120 THR A CA 1
ATOM 951 C C . THR A 1 120 ? -2.473 -17.744 10.039 1.00 68.06 120 THR A C 1
ATOM 953 O O . THR A 1 120 ? -3.127 -18.696 9.623 1.00 68.06 120 THR A O 1
ATOM 956 N N . ARG A 1 121 ? -2.137 -17.590 11.324 1.00 69.38 121 ARG A N 1
ATOM 957 C CA . ARG A 1 121 ? -2.871 -18.277 12.367 1.00 69.38 121 ARG A CA 1
ATOM 958 C C . ARG A 1 121 ? -4.295 -17.860 12.082 1.00 69.38 121 ARG A C 1
ATOM 960 O O . ARG A 1 121 ? -4.612 -16.678 12.209 1.00 69.38 121 ARG A O 1
ATOM 967 N N . HIS A 1 122 ? -5.096 -18.792 11.583 1.00 63.09 122 HIS A N 1
ATOM 968 C CA . HIS A 1 122 ? -6.527 -18.647 11.645 1.00 63.09 122 HIS A CA 1
ATOM 969 C C . HIS A 1 122 ? -6.757 -18.507 13.139 1.00 63.09 122 HIS A C 1
ATOM 971 O O . HIS A 1 122 ? -6.647 -19.482 13.880 1.00 63.09 122 HIS A O 1
ATOM 977 N N . ALA A 1 123 ? -6.878 -17.264 13.610 1.00 67.50 123 ALA A N 1
ATOM 978 C CA . ALA A 1 123 ? -7.411 -17.019 14.925 1.00 67.50 123 ALA A CA 1
ATOM 979 C C . ALA A 1 123 ? -8.740 -17.745 14.848 1.00 67.50 123 ALA A C 1
ATOM 981 O O . ALA A 1 123 ? -9.582 -17.358 14.038 1.00 67.50 123 ALA A O 1
ATOM 982 N N . SER A 1 124 ? -8.833 -18.890 15.529 1.00 72.06 124 SER A N 1
ATOM 983 C CA . SER A 1 124 ? -10.060 -19.662 15.588 1.00 72.06 124 SER A CA 1
ATOM 984 C C . SER A 1 124 ? -11.109 -18.639 15.961 1.00 72.06 124 SER A C 1
ATOM 986 O O . SER A 1 124 ? -11.008 -18.050 17.043 1.00 72.06 124 SER A O 1
ATOM 988 N N . VAL A 1 125 ? -11.995 -18.320 15.020 1.00 71.12 125 VAL A N 1
ATOM 989 C CA . VAL A 1 125 ? -13.067 -17.370 15.263 1.00 71.12 125 VAL A CA 1
ATOM 990 C C . VAL A 1 125 ? -13.916 -18.084 16.292 1.00 71.12 125 VAL A C 1
ATOM 992 O O . VAL A 1 125 ? -14.680 -18.985 15.959 1.00 71.12 125 VAL A O 1
ATOM 995 N N . ARG A 1 126 ? -13.653 -17.798 17.569 1.00 78.94 126 ARG A N 1
ATOM 996 C CA . ARG A 1 126 ? -14.458 -18.309 18.662 1.00 78.94 126 ARG A CA 1
ATOM 997 C C . ARG A 1 126 ? -15.780 -17.598 18.494 1.00 78.94 126 ARG A C 1
ATOM 999 O O . ARG A 1 126 ? -15.880 -16.407 18.778 1.00 78.94 126 ARG A O 1
ATOM 1006 N N . LEU A 1 127 ? -16.733 -18.321 17.922 1.00 80.56 127 LEU A N 1
ATOM 1007 C CA . LEU A 1 127 ? -18.113 -17.888 17.895 1.00 80.56 127 LEU A CA 1
ATOM 1008 C C . LEU A 1 127 ? -18.507 -17.614 19.355 1.00 80.56 127 LEU A C 1
ATOM 1010 O O . LEU A 1 127 ? -18.191 -18.441 20.219 1.00 80.56 127 LEU A O 1
ATOM 1014 N N . PRO A 1 128 ? -19.069 -16.436 19.660 1.00 85.31 128 PRO A N 1
ATOM 1015 C CA . PRO A 1 128 ? -19.475 -16.123 21.019 1.00 85.31 128 PRO A CA 1
ATOM 1016 C C . PRO A 1 128 ? -20.488 -17.150 21.544 1.00 85.31 128 PRO A C 1
ATOM 1018 O O . PRO A 1 128 ? -21.268 -17.702 20.770 1.00 85.31 128 PRO A O 1
ATOM 1021 N N . THR A 1 129 ? -20.456 -17.421 22.849 1.00 89.69 129 THR A N 1
ATOM 1022 C CA . THR A 1 129 ? -21.414 -18.309 23.529 1.00 89.69 129 THR A CA 1
ATOM 1023 C C . THR A 1 129 ? -22.836 -17.741 23.462 1.00 89.69 129 THR A C 1
ATOM 1025 O O . THR A 1 129 ? -23.012 -16.555 23.202 1.00 89.69 129 THR A O 1
ATOM 1028 N N . GLU A 1 130 ? -23.864 -18.561 23.706 1.00 86.31 130 GLU A N 1
ATOM 1029 C CA . GLU A 1 130 ? -25.280 -18.138 23.625 1.00 86.31 130 GLU A CA 1
ATOM 1030 C C . GLU A 1 130 ? -25.651 -17.003 24.600 1.00 86.31 130 GLU A C 1
ATOM 1032 O O . GLU A 1 130 ? -26.607 -16.270 24.371 1.00 86.31 130 GLU A O 1
ATOM 1037 N N . GLU A 1 131 ? -24.849 -16.789 25.645 1.00 88.25 131 GLU A N 1
ATOM 1038 C CA . GLU A 1 131 ? -24.966 -15.650 26.568 1.00 88.25 131 GLU A CA 1
ATOM 1039 C C . GLU A 1 131 ? -24.451 -14.328 25.975 1.00 88.25 131 GLU A C 1
ATOM 1041 O O . GLU A 1 131 ? -24.565 -13.264 26.588 1.00 88.25 131 GLU A O 1
ATOM 1046 N N . HIS A 1 132 ? -23.850 -14.364 24.785 1.00 86.00 132 HIS A N 1
ATOM 1047 C CA . HIS A 1 132 ? -23.331 -13.174 24.142 1.00 86.00 132 HIS A CA 1
ATOM 1048 C C . HIS A 1 132 ? -24.468 -12.352 23.541 1.00 86.00 132 HIS A C 1
ATOM 1050 O O . HIS A 1 132 ? -24.960 -12.606 22.442 1.00 86.00 132 HIS A O 1
ATOM 1056 N N . THR A 1 133 ? -24.860 -11.304 24.253 1.00 80.62 133 THR A N 1
ATOM 1057 C CA . THR A 1 133 ? -25.770 -10.294 23.723 1.00 80.62 133 THR A CA 1
ATOM 1058 C C . THR A 1 133 ? -25.083 -9.488 22.628 1.00 80.62 133 THR A C 1
ATOM 1060 O O . THR A 1 133 ? -24.118 -8.763 22.880 1.00 80.62 133 THR A O 1
ATOM 1063 N N . TYR A 1 134 ? -25.608 -9.589 21.409 1.00 80.88 134 TYR A N 1
ATOM 1064 C CA . TYR A 1 134 ? -25.205 -8.737 20.299 1.00 80.88 134 TYR A CA 1
ATOM 1065 C C . TYR A 1 134 ? -25.735 -7.321 20.502 1.00 80.88 134 TYR A C 1
ATOM 1067 O O . TYR A 1 134 ? -26.896 -7.107 20.840 1.00 80.88 134 TYR A O 1
ATOM 1075 N N . GLY A 1 135 ? -24.872 -6.345 20.252 1.00 84.12 135 GLY A N 1
ATOM 1076 C CA . GLY A 1 135 ? -25.219 -4.938 20.355 1.00 84.12 135 GLY A CA 1
ATOM 1077 C C . GLY A 1 135 ? -24.195 -4.166 21.164 1.00 84.12 135 GLY A C 1
ATOM 1078 O O . GLY A 1 135 ? -23.435 -4.703 21.967 1.00 84.12 135 GLY A O 1
ATOM 1079 N N . ARG A 1 136 ? -24.152 -2.861 20.924 1.00 79.75 136 ARG A N 1
ATOM 1080 C CA . ARG A 1 136 ? -23.357 -1.960 21.746 1.00 79.75 136 ARG A CA 1
ATOM 1081 C C . ARG A 1 136 ? -24.181 -1.686 22.998 1.00 79.75 136 ARG A C 1
ATOM 1083 O O . ARG A 1 136 ? -25.298 -1.193 22.863 1.00 79.75 136 ARG A O 1
ATOM 1090 N N . ALA A 1 137 ? -23.652 -2.010 24.180 1.00 81.94 137 ALA A N 1
ATOM 1091 C CA . ALA A 1 137 ? -24.294 -1.641 25.439 1.00 81.94 137 ALA A CA 1
ATOM 1092 C C . ALA A 1 137 ? -24.725 -0.169 25.368 1.00 81.94 137 ALA A C 1
ATOM 1094 O O . ALA A 1 137 ? -23.948 0.676 24.898 1.00 81.94 137 ALA A O 1
ATOM 1095 N N . LEU A 1 138 ? -25.970 0.116 25.770 1.00 78.06 138 LEU A N 1
ATOM 1096 C CA . LEU A 1 138 ? -26.481 1.482 25.837 1.00 78.06 138 LEU A CA 1
ATOM 1097 C C . LEU A 1 138 ? -25.458 2.309 26.606 1.00 78.06 138 LEU A C 1
ATOM 1099 O O . LEU A 1 138 ? -25.113 1.985 27.743 1.00 78.06 138 LEU A O 1
ATOM 1103 N N . ARG A 1 139 ? -24.914 3.339 25.950 1.00 81.88 139 ARG A N 1
ATOM 1104 C CA . ARG A 1 139 ? -23.984 4.246 26.613 1.00 81.88 139 ARG A CA 1
ATOM 1105 C C . ARG A 1 139 ? -24.753 4.815 27.810 1.00 81.88 139 ARG A C 1
ATOM 1107 O O . ARG A 1 139 ? -25.842 5.346 27.575 1.00 81.88 139 ARG A O 1
ATOM 1114 N N . PRO A 1 140 ? -24.256 4.677 29.054 1.00 83.38 140 PRO A N 1
ATOM 1115 C CA . PRO A 1 140 ? -24.945 5.255 30.199 1.00 83.38 140 PRO A CA 1
ATOM 1116 C C . PRO A 1 140 ? -25.183 6.733 29.903 1.00 83.38 140 PRO A C 1
ATOM 1118 O O . PRO A 1 140 ? -24.323 7.384 29.293 1.00 83.38 140 PRO A O 1
ATOM 1121 N N . GLN A 1 141 ? -26.366 7.238 30.261 1.00 88.12 141 GLN A N 1
ATOM 1122 C CA . GLN A 1 141 ? -26.660 8.655 30.089 1.00 88.12 141 GLN A CA 1
ATOM 1123 C C . GLN A 1 141 ? -25.536 9.452 30.752 1.00 88.12 141 GLN A C 1
ATOM 1125 O O . GLN A 1 141 ? -25.151 9.172 31.888 1.00 88.12 141 GLN A O 1
ATOM 1130 N N . THR A 1 142 ? -24.957 10.399 30.015 1.00 88.12 142 THR A N 1
ATOM 1131 C CA . THR A 1 142 ? -23.926 11.282 30.557 1.00 88.12 142 THR A CA 1
ATOM 1132 C C . THR A 1 142 ? -24.517 12.024 31.754 1.00 88.12 142 THR A C 1
ATOM 1134 O O . THR A 1 142 ? -25.521 12.714 31.562 1.00 88.12 142 THR A O 1
ATOM 1137 N N . PRO A 1 143 ? -23.942 11.887 32.965 1.00 93.19 143 PRO A N 1
ATOM 1138 C CA . PRO A 1 143 ? -24.491 12.525 34.153 1.00 93.19 143 PRO A CA 1
ATOM 1139 C C . PRO A 1 143 ? -24.582 14.033 33.937 1.00 93.19 143 PRO A C 1
ATOM 1141 O O . PRO A 1 143 ? -23.603 14.660 33.524 1.00 93.19 143 PRO A O 1
ATOM 1144 N N . VAL A 1 144 ? -25.755 14.612 34.198 1.00 91.44 144 VAL A N 1
ATOM 1145 C CA . VAL A 1 144 ? -26.023 16.032 33.923 1.00 91.44 144 VAL A CA 1
ATOM 1146 C 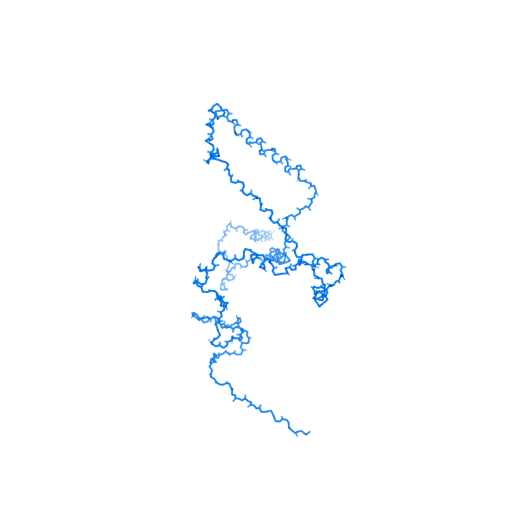C . VAL A 1 144 ? -25.061 16.932 34.700 1.00 91.44 144 VAL A C 1
ATOM 1148 O O . VAL A 1 144 ? -24.559 17.903 34.146 1.00 91.44 144 VAL A O 1
ATOM 1151 N N . GLU A 1 145 ? -24.728 16.562 35.936 1.00 95.19 145 GLU A N 1
ATOM 1152 C CA . GLU A 1 145 ? -23.756 17.266 36.780 1.00 95.19 145 GLU A CA 1
ATOM 1153 C C . GLU A 1 145 ? -22.383 17.411 36.099 1.00 95.19 145 GLU A C 1
ATOM 1155 O O . GLU A 1 145 ? -21.828 18.503 36.035 1.00 95.19 145 GLU A O 1
ATOM 1160 N N . VAL A 1 146 ? -21.877 16.334 35.490 1.00 93.56 146 VAL A N 1
ATOM 1161 C CA . VAL A 1 146 ? -20.574 16.299 34.797 1.00 93.56 146 VAL A CA 1
ATOM 1162 C C . VAL A 1 146 ? -20.598 17.147 33.519 1.00 93.56 146 VAL A C 1
ATOM 1164 O O . VAL A 1 146 ? -19.586 17.740 33.139 1.00 93.56 146 VAL A O 1
ATOM 1167 N N . VAL A 1 147 ? -21.759 17.232 32.859 1.00 93.38 147 VAL A N 1
ATOM 1168 C CA . VAL A 1 147 ? -21.967 18.106 31.695 1.00 93.38 147 VAL A CA 1
ATOM 1169 C C . VAL A 1 147 ? -22.007 19.573 32.121 1.00 93.38 147 VAL A C 1
ATOM 1171 O O . VAL A 1 147 ? -21.321 20.388 31.509 1.00 93.38 147 VAL A O 1
ATOM 1174 N N . MET A 1 148 ? -22.751 19.908 33.182 1.00 95.25 148 MET A N 1
ATOM 1175 C CA . MET A 1 148 ? -22.815 21.274 33.717 1.00 95.25 148 MET A CA 1
ATOM 1176 C C . MET A 1 148 ? -21.451 21.755 34.224 1.00 95.25 148 MET A C 1
ATOM 1178 O O . MET A 1 148 ? -21.087 22.905 33.996 1.00 95.25 148 MET A O 1
ATOM 1182 N N . ALA A 1 149 ? -20.670 20.867 34.841 1.00 96.12 149 ALA A N 1
ATOM 1183 C CA . ALA A 1 149 ? -19.314 21.155 35.303 1.00 96.12 149 ALA A CA 1
ATOM 1184 C C . ALA A 1 149 ? -18.267 21.225 34.170 1.00 96.12 149 ALA A C 1
ATOM 1186 O O . ALA A 1 149 ? -17.103 21.503 34.437 1.00 96.12 149 ALA A O 1
ATOM 1187 N N . ASN A 1 150 ? -18.643 20.955 32.911 1.00 94.94 150 ASN A N 1
ATOM 1188 C CA . ASN A 1 150 ? -17.735 20.899 31.756 1.00 94.94 150 ASN A CA 1
ATOM 1189 C C . ASN A 1 150 ? -16.522 19.952 31.935 1.00 94.94 150 ASN A C 1
ATOM 1191 O O . ASN A 1 150 ? -15.490 20.095 31.275 1.00 94.94 150 ASN A O 1
ATOM 1195 N N . ALA A 1 151 ? -16.651 18.929 32.782 1.00 95.50 151 ALA A N 1
ATOM 1196 C CA . ALA A 1 151 ? -15.547 18.027 33.112 1.00 95.50 151 ALA A CA 1
ATOM 1197 C C . ALA A 1 151 ? -15.071 17.200 31.899 1.00 95.50 151 ALA A C 1
ATOM 1199 O O . ALA A 1 151 ? -13.900 16.838 31.805 1.00 95.50 151 ALA A O 1
ATOM 1200 N N . PHE A 1 152 ? -15.947 16.937 30.918 1.00 93.56 152 PHE A N 1
ATOM 1201 C CA . PHE A 1 152 ? -15.557 16.282 29.661 1.00 93.56 152 PHE A CA 1
ATOM 1202 C C . PHE A 1 152 ? -14.636 17.150 28.801 1.00 93.56 152 PHE A C 1
ATOM 1204 O O . PHE A 1 152 ? -13.726 16.621 28.162 1.00 93.56 152 PHE A O 1
ATOM 1211 N N . GLY A 1 153 ? -14.873 18.465 28.770 1.00 95.44 153 GLY A N 1
ATOM 1212 C CA . GLY A 1 153 ? -14.028 19.405 28.039 1.00 95.44 153 GLY A CA 1
ATOM 1213 C C . GLY A 1 153 ? -12.640 19.504 28.665 1.00 95.44 153 GLY A C 1
ATOM 1214 O O . GLY A 1 153 ? -11.639 19.485 27.949 1.00 95.44 153 GLY A O 1
ATOM 1215 N N . GLU A 1 154 ? -12.584 19.527 29.996 1.00 96.44 154 GLU A N 1
ATOM 1216 C CA . GLU A 1 154 ? -11.334 19.546 30.758 1.00 96.44 154 GLU A CA 1
ATOM 1217 C C . GLU A 1 154 ? -10.542 18.239 30.613 1.00 96.44 154 GLU A C 1
ATOM 1219 O O . GLU A 1 154 ? -9.354 18.261 30.298 1.00 96.44 154 GLU A O 1
ATOM 1224 N N . ALA A 1 155 ? -11.199 17.083 30.737 1.00 96.38 155 ALA A N 1
ATOM 1225 C CA . ALA A 1 155 ? -10.544 15.795 30.522 1.00 96.38 155 ALA A CA 1
ATOM 1226 C C . ALA A 1 155 ? -10.009 15.662 29.085 1.00 96.38 155 ALA A C 1
ATOM 1228 O O . ALA A 1 155 ? -8.886 15.203 28.875 1.00 96.38 155 ALA A O 1
ATOM 1229 N N . ALA A 1 156 ? -10.782 16.105 28.086 1.00 95.69 156 ALA A N 1
ATOM 1230 C CA . ALA A 1 156 ? -10.357 16.073 26.690 1.00 95.69 156 ALA A CA 1
ATOM 1231 C C . ALA A 1 156 ? -9.164 17.002 26.419 1.00 95.69 156 ALA A C 1
ATOM 1233 O O . ALA A 1 156 ? -8.261 16.625 25.667 1.00 95.69 156 ALA A O 1
ATOM 1234 N N . SER A 1 157 ? -9.137 18.199 27.016 1.00 95.75 157 SER A N 1
ATOM 1235 C CA . SER A 1 157 ? -8.017 19.132 26.862 1.00 95.75 157 SER A CA 1
ATOM 1236 C C . SER A 1 157 ? -6.750 18.604 27.542 1.00 95.75 157 SER A C 1
ATOM 1238 O O . SER A 1 157 ? -5.679 18.631 26.927 1.00 95.75 157 SER A O 1
ATOM 1240 N N . ALA A 1 158 ? -6.878 18.022 28.739 1.00 97.31 158 ALA A N 1
ATOM 1241 C CA . ALA A 1 158 ? -5.787 17.368 29.453 1.00 97.31 158 ALA A CA 1
ATOM 1242 C C . ALA A 1 158 ? -5.215 16.180 28.660 1.00 97.31 158 ALA A C 1
ATOM 1244 O O . ALA A 1 158 ? -4.000 16.085 28.478 1.00 97.31 158 ALA A O 1
ATOM 1245 N N . ASP A 1 159 ? -6.070 15.319 28.101 1.00 96.38 159 ASP A N 1
ATOM 1246 C CA . ASP A 1 159 ? -5.656 14.203 27.241 1.00 96.38 159 ASP A CA 1
ATOM 1247 C C . ASP A 1 159 ? -4.899 14.677 25.997 1.00 96.38 159 ASP A C 1
ATOM 1249 O O . ASP A 1 159 ? -3.877 14.101 25.608 1.00 96.38 159 ASP A O 1
ATOM 1253 N N . LEU A 1 160 ? -5.386 15.740 25.359 1.00 95.25 160 LEU A N 1
ATOM 1254 C CA . LEU A 1 160 ? -4.759 16.330 24.181 1.00 95.25 160 LEU A CA 1
ATOM 1255 C C . LEU A 1 160 ? -3.370 16.890 24.538 1.00 95.25 160 LEU A C 1
ATOM 1257 O O . LEU A 1 160 ? -2.385 16.627 23.839 1.00 95.25 160 LEU A O 1
ATOM 1261 N N . GLN A 1 161 ? -3.261 17.579 25.671 1.00 96.81 161 GLN A N 1
ATOM 1262 C CA . GLN A 1 161 ? -1.996 18.095 26.181 1.00 96.81 161 GLN A CA 1
ATOM 1263 C C . GLN A 1 161 ? -1.016 16.970 26.541 1.00 96.81 161 GLN A C 1
ATOM 1265 O O . GLN A 1 161 ? 0.151 17.028 26.144 1.00 96.81 161 GLN A O 1
ATOM 1270 N N . ASN A 1 162 ? -1.492 15.897 27.174 1.00 96.38 162 ASN A N 1
ATOM 1271 C CA . ASN A 1 162 ? -0.699 14.702 27.464 1.00 96.38 162 ASN A CA 1
ATOM 1272 C C . ASN A 1 162 ? -0.178 14.042 26.183 1.00 96.38 162 ASN A C 1
ATOM 1274 O O . ASN A 1 162 ? 1.000 13.684 26.110 1.00 96.38 162 ASN A O 1
ATOM 1278 N N . ARG A 1 163 ? -1.004 13.943 25.131 1.00 92.75 163 ARG A N 1
ATOM 1279 C CA . ARG A 1 163 ? -0.562 13.449 23.815 1.00 92.75 163 ARG A CA 1
ATOM 1280 C C . ARG A 1 163 ? 0.508 14.338 23.198 1.00 92.75 163 ARG A C 1
ATOM 1282 O O . ARG A 1 163 ? 1.447 13.807 22.610 1.00 92.75 163 ARG A O 1
ATOM 1289 N N . TYR A 1 164 ? 0.410 15.661 23.331 1.00 92.38 164 TYR A N 1
ATOM 1290 C CA . TYR A 1 164 ? 1.457 16.563 22.847 1.00 92.38 164 TYR A CA 1
ATOM 1291 C C . TYR A 1 164 ? 2.759 16.426 23.632 1.00 92.38 164 TYR A C 1
ATOM 1293 O O . TYR A 1 164 ? 3.826 16.393 23.019 1.00 92.38 164 TYR A O 1
ATOM 1301 N N . ILE A 1 165 ? 2.690 16.306 24.959 1.00 94.19 165 ILE A N 1
ATOM 1302 C CA . ILE A 1 165 ? 3.866 16.081 25.808 1.00 94.19 165 ILE A CA 1
ATOM 1303 C C . ILE A 1 165 ? 4.524 14.749 25.442 1.00 94.19 165 ILE A C 1
ATOM 1305 O O . ILE A 1 165 ? 5.728 14.723 25.192 1.00 94.19 165 ILE A O 1
ATOM 1309 N N . ALA A 1 166 ? 3.737 13.679 25.316 1.00 89.62 166 ALA A N 1
ATOM 1310 C CA . ALA A 1 166 ? 4.210 12.370 24.881 1.00 89.62 166 ALA A CA 1
ATOM 1311 C C . ALA A 1 166 ? 4.812 12.431 23.471 1.00 89.62 166 ALA A C 1
ATOM 1313 O O . ALA A 1 166 ? 5.910 11.947 23.243 1.00 89.62 166 ALA A O 1
ATOM 1314 N N . MET A 1 167 ? 4.162 13.084 22.509 1.00 83.56 167 MET A N 1
ATOM 1315 C CA . MET A 1 167 ? 4.715 13.240 21.161 1.00 83.56 167 MET A CA 1
ATOM 1316 C C . MET A 1 167 ? 6.019 14.047 21.166 1.00 83.56 167 MET A C 1
ATOM 1318 O O . MET A 1 167 ? 6.912 13.776 20.367 1.00 83.56 167 MET A O 1
ATOM 1322 N N . LYS A 1 168 ? 6.147 15.032 22.060 1.00 85.56 168 LYS A N 1
ATOM 1323 C CA . LYS A 1 168 ? 7.362 15.836 22.216 1.00 85.56 168 LYS A CA 1
ATOM 1324 C C . LYS A 1 168 ? 8.486 15.045 22.893 1.00 85.56 168 LYS A C 1
ATOM 1326 O O . LYS A 1 168 ? 9.631 15.204 22.484 1.00 85.56 168 LYS A O 1
ATOM 1331 N N . SER A 1 169 ? 8.178 14.181 23.863 1.00 84.50 169 SER A N 1
ATOM 1332 C CA . SER A 1 169 ? 9.158 13.314 24.535 1.00 84.50 169 SER A CA 1
ATOM 1333 C C . SER A 1 169 ? 9.569 12.111 23.675 1.00 84.50 169 SER A C 1
ATOM 1335 O O . SER A 1 169 ? 10.748 11.780 23.600 1.00 84.50 169 SER A O 1
ATOM 1337 N N . PHE A 1 170 ? 8.623 11.518 22.940 1.00 70.31 170 PHE A N 1
ATOM 1338 C CA . PHE A 1 170 ? 8.829 10.477 21.927 1.00 70.31 170 PHE A CA 1
ATOM 1339 C C . PHE A 1 170 ? 9.201 11.038 20.549 1.00 70.31 170 PHE A C 1
ATOM 1341 O O . PHE A 1 170 ? 9.136 10.311 19.557 1.00 70.31 170 PHE A O 1
ATOM 1348 N N . ARG A 1 171 ? 9.639 12.298 20.451 1.00 61.56 171 ARG A N 1
ATOM 1349 C CA . ARG A 1 171 ? 10.565 12.705 19.391 1.00 61.56 171 ARG A CA 1
ATOM 1350 C C . ARG A 1 171 ? 11.979 12.445 19.907 1.00 61.56 171 ARG A C 1
ATOM 1352 O O . ARG A 1 171 ? 12.621 13.382 20.383 1.00 61.56 171 ARG A O 1
ATOM 1359 N N . PRO A 1 172 ? 12.517 11.214 19.807 1.00 54.41 172 PRO A N 1
ATOM 1360 C CA . PRO A 1 172 ? 13.951 11.085 19.853 1.00 54.41 172 PRO A CA 1
ATOM 1361 C C . PRO A 1 172 ? 14.518 12.005 18.772 1.00 54.41 172 PRO A C 1
ATOM 1363 O O . PRO A 1 172 ? 13.980 12.112 17.667 1.00 54.41 172 PRO A O 1
ATOM 1366 N N . VAL A 1 173 ? 15.664 12.609 19.064 1.00 56.38 173 VAL A N 1
ATOM 1367 C CA . VAL A 1 173 ? 16.567 13.275 18.110 1.00 56.38 173 VAL A CA 1
ATOM 1368 C C . VAL A 1 173 ? 17.045 12.295 17.009 1.00 56.38 173 VAL A C 1
ATOM 1370 O O . VAL A 1 173 ? 17.987 12.544 16.267 1.00 56.38 173 VAL A O 1
ATOM 1373 N N . THR A 1 174 ? 16.381 11.155 16.824 1.00 51.38 174 THR A N 1
ATOM 1374 C CA . THR A 1 174 ? 16.446 10.382 15.599 1.00 51.38 174 THR A CA 1
ATOM 1375 C C . THR A 1 174 ? 15.696 11.144 14.520 1.00 51.38 174 THR A C 1
ATOM 1377 O O . THR A 1 174 ? 14.467 11.140 14.433 1.00 51.38 174 THR A O 1
ATOM 1380 N N . LYS A 1 175 ? 16.487 11.768 13.656 1.00 54.03 175 LYS A N 1
ATOM 1381 C CA . LYS A 1 175 ? 16.178 12.031 12.255 1.00 54.03 175 LYS A CA 1
ATOM 1382 C C . LYS A 1 175 ? 15.650 10.738 11.607 1.00 54.03 175 LYS A C 1
ATOM 1384 O O . LYS A 1 175 ? 16.381 10.049 10.907 1.00 54.03 175 LYS A O 1
ATOM 1389 N N . CYS A 1 176 ? 14.395 10.386 11.844 1.00 49.06 176 CYS A N 1
ATOM 1390 C CA . CYS A 1 176 ? 13.643 9.484 10.990 1.00 49.06 176 CYS A CA 1
ATOM 1391 C C . CYS A 1 176 ? 12.834 10.383 10.061 1.00 49.06 176 CYS A C 1
ATOM 1393 O O . CYS A 1 176 ? 11.703 10.740 10.389 1.00 49.06 176 CYS A O 1
ATOM 1395 N N . PRO A 1 177 ? 13.405 10.823 8.926 1.00 48.72 177 PRO A N 1
ATOM 1396 C CA . PRO A 1 177 ? 12.616 11.490 7.926 1.00 48.72 177 PRO A CA 1
ATOM 1397 C C . PRO A 1 177 ? 11.731 10.417 7.289 1.00 48.72 177 PRO A C 1
ATOM 1399 O O . PRO A 1 177 ? 12.151 9.700 6.389 1.00 48.72 177 PRO A O 1
ATOM 1402 N N . THR A 1 178 ? 10.467 10.364 7.689 1.00 53.09 178 THR A N 1
ATOM 1403 C CA . THR A 1 178 ? 9.400 10.138 6.705 1.00 53.09 178 THR A CA 1
ATOM 1404 C C . THR A 1 178 ? 9.136 11.417 5.903 1.00 53.09 178 THR A C 1
ATOM 1406 O O . THR A 1 178 ? 8.079 11.579 5.308 1.00 53.09 178 THR A O 1
ATOM 1409 N N . VAL A 1 179 ? 10.114 12.331 5.834 1.00 57.75 179 VAL A N 1
ATOM 1410 C CA . VAL A 1 179 ? 10.238 13.230 4.695 1.00 57.75 179 VAL A CA 1
ATOM 1411 C C . VAL A 1 179 ? 10.423 12.314 3.498 1.00 57.75 179 VAL A C 1
ATOM 1413 O O . VAL A 1 179 ? 11.483 11.707 3.326 1.00 57.75 179 VAL A O 1
ATOM 1416 N N . ILE A 1 180 ? 9.350 12.154 2.727 1.00 66.06 180 ILE A N 1
ATOM 1417 C CA . ILE A 1 180 ? 9.389 11.590 1.385 1.00 66.06 180 ILE A CA 1
ATOM 1418 C C . ILE A 1 180 ? 10.592 12.242 0.715 1.00 66.06 180 ILE A C 1
ATOM 1420 O O . ILE A 1 180 ? 10.613 13.459 0.532 1.00 66.06 180 ILE A O 1
ATOM 1424 N N . ARG A 1 181 ? 11.644 11.457 0.459 1.00 72.31 181 ARG A N 1
ATOM 1425 C CA . ARG A 1 181 ? 12.816 11.990 -0.230 1.00 72.31 181 ARG A CA 1
ATOM 1426 C C . ARG A 1 181 ? 12.302 12.486 -1.579 1.00 72.31 181 ARG A C 1
ATOM 1428 O O . ARG A 1 181 ? 11.722 11.666 -2.298 1.00 72.31 181 ARG A O 1
ATOM 1435 N N . PRO A 1 182 ? 12.448 13.781 -1.905 1.00 80.38 182 PRO A N 1
ATOM 1436 C CA . PRO A 1 182 ? 12.031 14.260 -3.207 1.00 80.38 182 PRO A CA 1
ATOM 1437 C C . PRO A 1 182 ? 12.775 13.437 -4.253 1.00 80.38 182 PRO A C 1
ATOM 1439 O O . PRO A 1 182 ? 13.966 13.143 -4.112 1.00 80.38 182 PRO A O 1
ATOM 1442 N N . THR A 1 183 ? 12.049 12.990 -5.270 1.00 86.00 183 THR A N 1
ATOM 1443 C CA . THR A 1 183 ? 12.678 12.288 -6.389 1.00 86.00 183 THR A CA 1
ATOM 1444 C C . THR A 1 183 ? 13.631 13.248 -7.103 1.00 86.00 183 THR A C 1
ATOM 1446 O O . THR A 1 183 ? 13.447 14.465 -7.050 1.00 86.00 183 THR A O 1
ATOM 1449 N N . ASN A 1 184 ? 14.634 12.726 -7.818 1.00 88.38 184 ASN A N 1
ATOM 1450 C CA . ASN A 1 184 ? 15.516 13.577 -8.630 1.00 88.38 184 ASN A CA 1
ATOM 1451 C C . ASN A 1 184 ? 14.712 14.460 -9.602 1.00 88.38 184 ASN A C 1
ATOM 1453 O O . ASN A 1 184 ? 15.061 15.616 -9.812 1.00 88.38 184 ASN A O 1
ATOM 1457 N N . ALA A 1 185 ? 13.591 13.950 -10.125 1.00 86.56 185 ALA A N 1
ATOM 1458 C CA . ALA A 1 185 ? 12.677 14.716 -10.970 1.00 86.56 185 ALA A CA 1
ATOM 1459 C C . ALA A 1 185 ? 12.072 15.926 -10.239 1.00 86.56 185 ALA A C 1
ATOM 1461 O O . ALA A 1 185 ? 12.041 17.023 -10.791 1.00 86.56 185 ALA A O 1
ATOM 1462 N N . GLN A 1 186 ? 11.644 15.749 -8.986 1.00 88.81 186 GLN A N 1
ATOM 1463 C CA . GLN A 1 186 ? 11.106 16.836 -8.168 1.00 88.81 186 GLN A CA 1
ATOM 1464 C C . GLN A 1 186 ? 12.177 17.885 -7.844 1.00 88.81 186 GLN A C 1
ATOM 1466 O O . GLN A 1 186 ? 11.919 19.077 -7.975 1.00 88.81 186 GLN A O 1
ATOM 1471 N N . LEU A 1 187 ? 13.401 17.457 -7.514 1.00 90.69 187 LEU A N 1
ATOM 1472 C CA . LEU A 1 187 ? 14.518 18.379 -7.279 1.00 90.69 187 LEU A CA 1
ATOM 1473 C C . LEU A 1 187 ? 14.843 19.222 -8.522 1.00 90.69 187 LEU A C 1
ATOM 1475 O O . LEU A 1 187 ? 15.037 20.430 -8.398 1.00 90.69 187 LEU A O 1
ATOM 1479 N N . HIS A 1 188 ? 14.862 18.616 -9.713 1.00 89.81 188 HIS A N 1
ATOM 1480 C CA . HIS A 1 188 ? 15.086 19.347 -10.963 1.00 89.81 188 HIS A CA 1
ATOM 1481 C C . HIS A 1 188 ? 13.933 20.300 -11.305 1.00 89.81 188 HIS A C 1
ATOM 1483 O O . HIS A 1 188 ? 14.187 21.414 -11.764 1.00 89.81 188 HIS A O 1
ATOM 1489 N N . ALA A 1 189 ? 12.683 19.907 -11.047 1.00 91.00 189 ALA A N 1
ATOM 1490 C CA . ALA A 1 189 ? 11.525 20.780 -11.236 1.00 91.00 189 ALA A CA 1
ATOM 1491 C C . ALA A 1 189 ? 11.584 22.003 -10.305 1.00 91.00 189 ALA A C 1
ATOM 1493 O O . ALA A 1 189 ? 11.445 23.137 -10.765 1.00 91.00 189 ALA A O 1
ATOM 1494 N N . ASP A 1 190 ? 11.879 21.789 -9.022 1.00 92.00 190 ASP A N 1
ATOM 1495 C CA . ASP A 1 190 ? 11.994 22.864 -8.033 1.00 92.00 190 ASP A CA 1
ATOM 1496 C C . ASP A 1 190 ? 13.167 23.804 -8.348 1.00 92.00 190 ASP A C 1
ATOM 1498 O O . ASP A 1 190 ? 13.045 25.024 -8.215 1.00 92.00 190 ASP A O 1
ATOM 1502 N N . GLN A 1 191 ? 14.300 23.261 -8.805 1.00 92.62 191 GLN A N 1
ATOM 1503 C CA . GLN A 1 191 ? 15.438 24.059 -9.269 1.00 92.62 191 GLN A CA 1
ATOM 1504 C C . GLN A 1 191 ? 15.079 24.897 -10.499 1.00 92.62 191 GLN A C 1
ATOM 1506 O O . GLN A 1 191 ? 15.398 26.084 -10.524 1.00 92.62 191 GLN A O 1
ATOM 1511 N N . ALA A 1 192 ? 14.364 24.332 -11.475 1.00 89.94 192 ALA A N 1
ATOM 1512 C CA . ALA A 1 192 ? 13.922 25.063 -12.661 1.00 89.94 192 ALA A CA 1
ATOM 1513 C C . ALA A 1 192 ? 12.935 26.191 -12.311 1.00 89.94 192 ALA A C 1
ATOM 1515 O O . ALA A 1 192 ? 13.023 27.285 -12.868 1.00 89.94 192 ALA A O 1
ATOM 1516 N N . VAL A 1 193 ? 12.015 25.964 -11.367 1.00 88.62 193 VAL A N 1
ATOM 1517 C CA . VAL A 1 193 ? 11.097 27.009 -10.881 1.00 88.62 193 VAL A CA 1
ATOM 1518 C C . VAL A 1 193 ? 11.863 28.111 -10.151 1.00 88.62 193 VAL A C 1
ATOM 1520 O O . VAL A 1 193 ? 11.637 29.289 -10.423 1.00 88.62 193 VAL A O 1
ATOM 1523 N N . LYS A 1 194 ? 12.812 27.754 -9.277 1.00 89.62 194 LYS A N 1
ATOM 1524 C CA . LYS A 1 194 ? 13.656 28.734 -8.576 1.00 89.62 194 LYS A CA 1
ATOM 1525 C C . LYS A 1 194 ? 14.504 29.559 -9.541 1.00 89.62 194 LYS A C 1
ATOM 1527 O O . LYS A 1 194 ? 14.521 30.775 -9.410 1.00 89.62 194 LYS A O 1
ATOM 1532 N N . GLN A 1 195 ? 15.126 28.930 -10.538 1.00 86.94 195 GLN A N 1
ATOM 1533 C CA . GLN A 1 195 ? 15.899 29.624 -11.575 1.00 86.94 195 GLN A CA 1
ATOM 1534 C C . GLN A 1 195 ? 15.032 30.591 -12.398 1.00 86.94 195 GLN A C 1
ATOM 1536 O O . GLN A 1 195 ? 15.460 31.702 -12.706 1.00 86.94 195 GLN A O 1
ATOM 1541 N N . LYS A 1 196 ? 13.784 30.209 -12.702 1.00 82.69 196 LYS A N 1
ATOM 1542 C CA . LYS A 1 196 ? 12.812 31.100 -13.362 1.00 82.69 196 LYS A CA 1
ATOM 1543 C C . LYS A 1 196 ? 12.382 32.274 -12.482 1.00 82.69 196 LYS A C 1
ATOM 1545 O O . LYS A 1 196 ? 12.041 33.323 -13.013 1.00 82.69 196 LYS A O 1
ATOM 1550 N N . MET A 1 197 ? 12.374 32.109 -11.160 1.00 78.06 197 MET A N 1
ATOM 1551 C CA . MET A 1 197 ? 12.045 33.191 -10.227 1.00 78.06 197 MET A CA 1
ATOM 1552 C C . MET A 1 197 ? 13.226 34.132 -9.975 1.00 78.06 197 MET A C 1
ATOM 1554 O O . MET A 1 197 ? 13.008 35.329 -9.813 1.00 78.06 197 MET A O 1
ATOM 1558 N N . THR A 1 198 ? 14.466 33.631 -9.972 1.00 80.94 198 THR A N 1
ATOM 1559 C CA . THR A 1 198 ? 15.666 34.473 -9.816 1.00 80.94 198 THR A CA 1
ATOM 1560 C C . THR A 1 198 ? 15.948 35.314 -11.057 1.00 80.94 198 THR A C 1
ATOM 1562 O O . THR A 1 198 ? 16.403 36.445 -10.930 1.00 80.94 198 THR A O 1
ATOM 1565 N N . HIS A 1 199 ? 15.629 34.793 -12.243 1.00 68.06 199 HIS A N 1
ATOM 1566 C CA . HIS A 1 199 ? 15.661 35.527 -13.510 1.00 68.06 199 HIS A CA 1
ATOM 1567 C C . HIS A 1 199 ? 14.246 35.841 -13.990 1.00 68.06 199 HIS A C 1
ATOM 1569 O O . HIS A 1 199 ? 13.907 35.608 -15.150 1.00 68.06 199 HIS A O 1
ATOM 1575 N N . ALA A 1 200 ? 13.394 36.339 -13.092 1.00 66.19 200 ALA A N 1
ATOM 1576 C CA . ALA A 1 200 ? 12.137 36.934 -13.507 1.00 66.19 200 ALA A CA 1
ATOM 1577 C C . ALA A 1 200 ? 12.464 38.230 -14.258 1.00 66.19 200 ALA A C 1
ATOM 1579 O O . ALA A 1 200 ? 12.478 39.312 -13.670 1.00 66.19 200 ALA A O 1
ATOM 1580 N N . GLU A 1 201 ? 12.778 38.111 -15.552 1.00 72.88 201 GLU A N 1
ATOM 1581 C CA . GLU A 1 201 ? 12.835 39.270 -16.429 1.00 72.88 201 GLU A CA 1
ATOM 15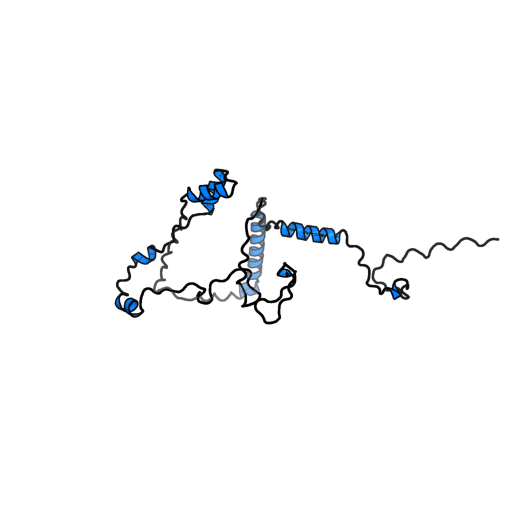82 C C . GLU A 1 201 ? 11.524 40.038 -16.252 1.00 72.88 201 GLU A C 1
ATOM 1584 O O . GLU A 1 201 ? 10.455 39.406 -16.182 1.00 72.88 201 GLU A O 1
ATOM 1589 N N . PRO A 1 202 ? 11.583 41.373 -16.100 1.00 74.38 202 PRO A N 1
ATOM 1590 C CA . PRO A 1 202 ? 10.382 42.170 -15.940 1.00 74.38 202 PRO A CA 1
ATOM 1591 C C . PRO A 1 202 ? 9.481 41.828 -17.116 1.00 74.38 202 PRO A C 1
ATOM 1593 O O . PRO A 1 202 ? 9.859 42.055 -18.264 1.00 74.38 202 PRO A O 1
ATOM 1596 N N . ARG A 1 203 ? 8.335 41.189 -16.833 1.00 74.81 203 ARG A N 1
ATOM 1597 C CA . ARG A 1 203 ? 7.417 40.720 -17.873 1.00 74.81 203 ARG A CA 1
ATOM 1598 C C . ARG A 1 203 ? 7.131 41.910 -18.768 1.00 74.81 203 ARG A C 1
ATOM 1600 O O . ARG A 1 203 ? 6.457 42.842 -18.334 1.00 74.81 203 ARG A O 1
ATOM 1607 N N . GLN A 1 204 ? 7.679 41.891 -19.980 1.00 76.00 204 GLN A N 1
ATOM 1608 C CA . GLN A 1 204 ? 7.500 42.992 -20.903 1.00 76.00 204 GLN A CA 1
ATOM 1609 C C . GLN A 1 204 ? 6.003 43.063 -21.189 1.00 76.00 204 GLN A C 1
ATOM 1611 O O . GLN A 1 204 ? 5.421 42.136 -21.753 1.00 76.00 204 GLN A O 1
ATOM 1616 N N . LEU A 1 205 ? 5.362 44.117 -20.681 1.00 74.94 205 LEU A N 1
ATOM 1617 C CA . LEU A 1 205 ? 3.934 44.335 -20.858 1.00 74.94 205 LEU A CA 1
ATOM 1618 C C . LEU A 1 205 ? 3.651 44.287 -22.356 1.00 74.94 205 LEU A C 1
ATOM 1620 O O . LEU A 1 205 ? 4.306 44.978 -23.138 1.00 74.94 205 LEU A O 1
ATOM 1624 N N . PHE A 1 206 ? 2.706 43.437 -22.753 1.00 82.56 206 PHE A N 1
ATOM 1625 C CA . PHE A 1 206 ? 2.327 43.300 -24.149 1.00 82.56 206 PHE A CA 1
ATOM 1626 C C . PHE A 1 206 ? 1.863 44.665 -24.671 1.00 82.56 206 PHE A C 1
ATOM 1628 O O . PHE A 1 206 ? 0.804 45.167 -24.290 1.00 82.56 206 PHE A O 1
ATOM 1635 N N . LYS A 1 207 ? 2.680 45.278 -25.528 1.00 85.81 207 LYS A N 1
ATOM 1636 C CA . LYS A 1 207 ? 2.391 46.544 -26.197 1.00 85.81 207 LYS A CA 1
ATOM 1637 C C . LYS A 1 207 ? 2.415 46.279 -27.693 1.00 85.81 207 LYS A C 1
ATOM 1639 O O . LYS A 1 207 ? 3.369 45.704 -28.209 1.00 85.81 207 LYS A O 1
ATOM 1644 N N . LEU A 1 208 ? 1.353 46.671 -28.394 1.00 85.31 208 LEU A N 1
ATOM 1645 C CA . LEU A 1 208 ? 1.314 46.561 -29.854 1.00 85.31 208 LEU A CA 1
ATOM 1646 C C . LEU A 1 208 ? 2.449 47.404 -30.454 1.00 85.31 208 LEU A C 1
ATOM 1648 O O . LEU A 1 208 ? 2.703 48.504 -29.962 1.00 85.31 208 LEU A O 1
ATOM 1652 N N . GLN A 1 209 ? 3.080 46.935 -31.538 1.00 88.31 209 GLN A N 1
ATOM 1653 C CA . GLN A 1 209 ? 4.234 47.614 -32.157 1.00 88.31 209 GLN A CA 1
ATOM 1654 C C . GLN A 1 209 ? 3.977 49.099 -32.443 1.00 88.31 209 GLN A C 1
ATOM 1656 O O . GLN A 1 209 ? 4.797 49.950 -32.114 1.00 88.31 209 GLN A O 1
ATOM 1661 N N . ARG A 1 210 ? 2.787 49.435 -32.956 1.00 91.19 210 ARG A N 1
ATOM 1662 C CA . ARG A 1 210 ? 2.396 50.826 -33.247 1.00 91.19 210 ARG A CA 1
ATOM 1663 C C . ARG A 1 210 ? 2.337 51.744 -32.020 1.00 91.19 210 ARG A C 1
ATOM 1665 O O . ARG A 1 210 ? 2.321 52.958 -32.170 1.00 91.19 210 ARG A O 1
ATOM 1672 N N . PHE A 1 211 ? 2.285 51.180 -30.816 1.00 84.44 211 PHE A N 1
ATOM 1673 C CA . PHE A 1 211 ? 2.242 51.934 -29.569 1.00 84.44 211 PHE A CA 1
ATOM 1674 C C . PHE A 1 211 ? 3.543 51.842 -28.779 1.00 84.44 211 PHE A C 1
ATOM 1676 O O . PHE A 1 211 ? 3.619 52.456 -27.720 1.00 84.44 211 PHE A O 1
ATOM 1683 N N . GLN A 1 212 ? 4.577 51.139 -29.256 1.00 86.44 212 GLN A N 1
ATOM 1684 C CA . GLN A 1 212 ? 5.807 50.921 -28.488 1.00 86.44 212 GLN A CA 1
ATOM 1685 C C . GLN A 1 212 ? 6.432 52.250 -28.021 1.00 86.44 212 GLN A C 1
ATOM 1687 O O . GLN A 1 212 ? 6.726 52.386 -26.834 1.00 86.44 212 GLN A O 1
ATOM 1692 N N . ASN A 1 213 ? 6.416 53.269 -28.888 1.00 87.94 213 ASN A N 1
ATOM 1693 C CA . ASN A 1 213 ? 6.970 54.609 -28.642 1.00 87.94 213 ASN A CA 1
ATOM 1694 C C . ASN A 1 213 ? 5.979 55.633 -28.048 1.00 87.94 213 ASN A C 1
ATOM 1696 O O . ASN A 1 213 ? 6.328 56.798 -27.899 1.00 87.94 213 ASN A O 1
ATOM 1700 N N . VAL A 1 214 ? 4.738 55.243 -27.733 1.00 87.00 214 VAL A N 1
ATOM 1701 C CA . VAL A 1 214 ? 3.739 56.172 -27.171 1.00 87.00 214 VAL A CA 1
ATOM 1702 C C . VAL A 1 214 ? 3.828 56.173 -25.647 1.00 87.00 214 VAL A C 1
ATOM 1704 O O . VAL A 1 214 ? 3.605 55.136 -25.014 1.00 87.00 214 VAL A O 1
ATOM 1707 N N . GLU A 1 215 ? 4.145 57.321 -25.054 1.00 81.19 215 GLU A N 1
ATOM 1708 C CA . GLU A 1 215 ? 4.182 57.490 -23.599 1.00 81.19 215 GLU A CA 1
ATOM 1709 C C . GLU A 1 215 ? 2.765 57.448 -22.991 1.00 81.19 215 GLU A C 1
ATOM 1711 O O . GLU A 1 215 ? 1.808 57.956 -23.590 1.00 81.19 215 GLU A O 1
ATOM 1716 N N . PRO A 1 216 ? 2.580 56.822 -21.814 1.00 79.25 216 PRO A N 1
ATOM 1717 C CA . PRO A 1 216 ? 1.286 56.797 -21.145 1.00 79.25 216 PRO A CA 1
ATOM 1718 C C . PRO A 1 216 ? 0.879 58.212 -20.710 1.00 79.25 216 PRO A C 1
ATOM 1720 O O . PRO A 1 216 ? 1.581 58.874 -19.956 1.00 79.25 216 PRO A O 1
ATOM 1723 N N . ARG A 1 217 ? -0.302 58.665 -21.147 1.00 78.81 217 ARG A N 1
ATOM 1724 C CA . ARG A 1 217 ? -0.850 59.991 -20.792 1.00 78.81 217 ARG A CA 1
ATOM 1725 C C . ARG A 1 217 ? -1.340 60.105 -19.346 1.00 78.81 217 ARG A C 1
ATOM 1727 O O . ARG A 1 217 ? -1.637 61.204 -18.894 1.00 78.81 217 ARG A O 1
ATOM 1734 N N . THR A 1 218 ? -1.481 58.987 -18.635 1.00 68.88 218 THR A N 1
ATOM 1735 C CA . THR A 1 218 ? -2.015 58.957 -17.268 1.00 68.88 218 THR A CA 1
ATOM 1736 C C . THR A 1 218 ? -1.153 58.069 -16.376 1.00 68.88 218 THR A C 1
ATOM 1738 O O . THR A 1 218 ? -0.812 56.947 -16.742 1.00 68.88 218 THR A O 1
ATOM 1741 N N . SER A 1 219 ? -0.779 58.588 -15.203 1.00 64.94 219 SER A N 1
ATOM 1742 C CA . SER A 1 219 ? -0.035 57.844 -14.183 1.00 64.94 219 SER A CA 1
ATOM 1743 C C . SER A 1 219 ? -1.011 57.008 -13.360 1.00 64.94 219 SER A C 1
ATOM 1745 O O . SER A 1 219 ? -1.770 57.530 -12.540 1.00 64.94 219 SER A O 1
ATOM 1747 N N . THR A 1 220 ? -1.032 55.697 -13.586 1.00 62.16 220 THR A N 1
ATOM 1748 C CA . THR A 1 220 ? -1.774 54.779 -12.721 1.00 62.16 220 THR A CA 1
ATOM 1749 C C . THR A 1 220 ? -0.906 54.454 -11.510 1.00 62.16 220 THR A C 1
ATOM 1751 O O . THR A 1 220 ? 0.136 53.826 -11.667 1.00 62.16 220 THR A O 1
ATOM 1754 N N . LYS A 1 221 ? -1.329 54.849 -10.298 1.00 57.47 221 LYS A N 1
ATOM 1755 C CA . LYS A 1 221 ? -0.657 54.581 -9.003 1.00 57.47 221 LYS A CA 1
ATOM 1756 C C . LYS A 1 221 ? -0.629 53.085 -8.613 1.00 57.47 221 LYS A C 1
ATOM 1758 O O . LYS A 1 221 ? -0.937 52.723 -7.480 1.00 57.47 221 LYS A O 1
ATOM 1763 N N . ARG A 1 222 ? -0.301 52.186 -9.541 1.00 57.53 222 ARG A N 1
ATOM 1764 C CA . ARG A 1 222 ? -0.063 50.761 -9.291 1.00 57.53 222 ARG A CA 1
ATOM 1765 C C . ARG A 1 222 ? 1.431 50.487 -9.427 1.00 57.53 222 ARG A C 1
ATOM 1767 O O . ARG A 1 222 ? 1.889 50.094 -10.484 1.00 57.53 222 ARG A O 1
ATOM 1774 N N . GLY A 1 223 ? 2.176 50.715 -8.349 1.00 53.62 223 GLY A N 1
ATOM 1775 C CA . GLY A 1 223 ? 3.446 50.030 -8.075 1.00 53.62 223 GLY A CA 1
ATOM 1776 C C . GLY A 1 223 ? 4.649 50.251 -9.001 1.00 53.62 223 GLY A C 1
ATOM 1777 O O . GLY A 1 223 ? 5.694 49.679 -8.705 1.00 53.62 223 GLY A O 1
ATOM 1778 N N . ASP A 1 224 ? 4.572 51.071 -10.051 1.00 52.06 224 ASP A N 1
ATOM 1779 C CA . ASP A 1 224 ? 5.740 51.394 -10.878 1.00 52.06 224 ASP A CA 1
ATOM 1780 C C . ASP A 1 224 ? 6.665 52.386 -10.151 1.00 52.06 224 ASP A C 1
ATOM 1782 O O . ASP A 1 224 ? 6.614 53.600 -10.344 1.00 52.06 224 ASP A O 1
ATOM 1786 N N . GLN A 1 225 ? 7.568 51.852 -9.327 1.00 53.84 225 GLN A N 1
ATOM 1787 C CA . GLN A 1 225 ? 8.710 52.571 -8.733 1.00 53.84 225 GLN A CA 1
ATOM 1788 C C . GLN A 1 225 ? 9.712 53.098 -9.793 1.00 53.84 225 GLN A C 1
ATOM 1790 O O . GLN A 1 225 ? 10.710 53.723 -9.450 1.00 53.84 225 GLN A O 1
ATOM 1795 N N . GLY A 1 226 ? 9.472 52.857 -11.088 1.00 53.53 226 GLY A N 1
ATOM 1796 C CA . GLY A 1 226 ? 10.398 53.168 -12.182 1.00 53.53 226 GLY A CA 1
ATOM 1797 C C . GLY A 1 226 ? 10.336 54.590 -12.753 1.00 53.53 226 GLY A C 1
ATOM 1798 O O . GLY A 1 226 ? 11.219 54.948 -13.525 1.00 53.53 226 GLY A O 1
ATOM 1799 N N . TYR A 1 227 ? 9.343 55.417 -12.398 1.00 51.81 227 TYR A N 1
ATOM 1800 C CA . TYR A 1 227 ? 9.125 56.712 -13.074 1.00 51.81 227 TYR A CA 1
ATOM 1801 C C . TYR A 1 227 ? 9.334 57.966 -12.208 1.00 51.81 227 TYR A C 1
ATOM 1803 O O . TYR A 1 227 ? 9.046 59.071 -12.659 1.00 51.81 227 TYR A O 1
ATOM 1811 N N . MET A 1 228 ? 9.889 57.852 -10.995 1.00 48.59 228 MET A N 1
ATOM 1812 C CA . MET A 1 228 ? 10.111 59.015 -10.111 1.00 48.59 228 MET A CA 1
ATOM 1813 C C . MET A 1 228 ? 11.457 59.746 -10.272 1.00 48.59 228 MET A C 1
ATOM 1815 O O . MET A 1 228 ? 11.763 60.629 -9.476 1.00 48.59 228 MET A O 1
ATOM 1819 N N . VAL A 1 229 ? 12.263 59.463 -11.301 1.00 51.06 229 VAL A N 1
ATOM 1820 C CA . VAL A 1 229 ? 13.580 60.113 -11.459 1.00 51.06 229 VAL A CA 1
ATOM 1821 C C . VAL A 1 229 ? 13.730 60.734 -12.842 1.00 51.06 229 VAL A C 1
ATOM 1823 O O . VAL A 1 229 ? 14.429 60.188 -13.688 1.00 51.06 229 VAL A O 1
ATOM 1826 N N . LYS A 1 230 ? 13.074 61.879 -13.085 1.00 52.94 230 LYS A N 1
ATOM 1827 C CA . LYS A 1 230 ? 13.520 62.874 -14.090 1.00 52.94 230 LYS A CA 1
ATOM 1828 C C . LYS A 1 230 ? 12.752 64.205 -14.043 1.00 52.94 230 LYS A C 1
ATOM 1830 O O . LYS A 1 230 ? 12.393 64.757 -15.070 1.00 52.94 230 LYS A O 1
ATOM 1835 N N . GLN A 1 231 ? 12.525 64.768 -12.858 1.00 51.84 231 GLN A N 1
ATOM 1836 C CA . GLN A 1 231 ? 12.107 66.174 -12.741 1.00 51.84 231 GLN A CA 1
ATOM 1837 C C . GLN A 1 231 ? 12.790 66.862 -11.557 1.00 51.84 231 GLN A C 1
ATOM 1839 O O . GLN A 1 231 ? 12.136 67.429 -10.702 1.00 51.84 231 GLN A O 1
ATOM 1844 N N . MET A 1 232 ? 14.121 66.808 -11.491 1.00 50.78 232 MET A N 1
ATOM 1845 C CA . MET A 1 232 ? 14.911 67.792 -10.742 1.00 50.78 232 MET A CA 1
ATOM 1846 C C . MET A 1 232 ? 16.292 67.900 -11.381 1.00 50.78 232 MET A C 1
ATOM 1848 O O . MET A 1 232 ? 17.176 67.115 -11.059 1.00 50.78 232 MET A O 1
ATOM 1852 N N . ARG A 1 233 ? 16.433 68.818 -12.347 1.00 50.03 233 ARG A N 1
ATOM 1853 C CA . ARG A 1 233 ? 17.668 69.527 -12.746 1.00 50.03 233 ARG A CA 1
ATOM 1854 C C . ARG A 1 233 ? 17.367 70.380 -13.985 1.00 50.03 233 ARG A C 1
ATOM 1856 O O . ARG A 1 233 ? 17.751 70.054 -15.100 1.00 50.03 233 ARG A O 1
ATOM 1863 N N . SER A 1 234 ? 16.649 71.477 -13.777 1.00 50.47 234 SER A N 1
ATOM 1864 C CA . SER A 1 234 ? 16.629 72.609 -14.709 1.00 50.47 234 SER A CA 1
ATOM 1865 C C . SER A 1 234 ? 16.473 73.901 -13.908 1.00 50.47 234 SER A C 1
ATOM 1867 O O . SER A 1 234 ? 15.474 74.604 -14.003 1.00 50.47 234 SER A O 1
ATOM 1869 N N . THR A 1 235 ? 17.459 74.175 -13.058 1.00 54.53 235 THR A N 1
ATOM 1870 C CA . THR A 1 235 ? 17.647 75.476 -12.408 1.00 54.53 235 THR A CA 1
ATOM 1871 C C . THR A 1 235 ? 19.141 75.762 -12.364 1.00 54.53 235 THR A C 1
ATOM 1873 O O . THR A 1 235 ? 19.801 75.329 -11.427 1.00 54.53 235 THR A O 1
ATOM 1876 N N . SER A 1 236 ? 19.667 76.433 -13.393 1.00 51.62 236 SER A N 1
ATOM 1877 C CA . SER A 1 236 ? 20.796 77.376 -13.286 1.00 51.62 236 SER A CA 1
ATOM 1878 C C . SER A 1 236 ? 21.280 77.796 -14.679 1.00 51.62 236 SER A C 1
ATOM 1880 O O . SER A 1 236 ? 22.211 77.203 -15.215 1.00 51.62 236 SER A O 1
ATOM 1882 N N . SER A 1 237 ? 20.655 78.824 -15.251 1.00 48.56 237 SER A N 1
ATOM 1883 C CA . SER A 1 237 ? 21.342 79.807 -16.103 1.00 48.56 237 SER A CA 1
ATOM 1884 C C . SER A 1 237 ? 20.390 80.974 -16.372 1.00 48.56 237 SER A C 1
ATOM 1886 O O . SER A 1 237 ? 19.742 81.040 -17.415 1.00 48.56 237 SER A O 1
ATOM 1888 N N . VAL A 1 238 ? 20.275 81.880 -15.402 1.00 60.66 238 VAL A N 1
ATOM 1889 C CA . VAL A 1 238 ? 19.841 83.253 -15.674 1.00 60.66 238 VAL A CA 1
ATOM 1890 C C . VAL A 1 238 ? 20.999 84.145 -15.263 1.00 60.66 238 VAL A C 1
ATOM 1892 O O . VAL A 1 238 ? 21.307 84.298 -14.087 1.00 60.66 238 VAL A O 1
ATOM 1895 N N . THR A 1 239 ? 21.687 84.613 -16.292 1.00 58.31 239 THR A N 1
ATOM 1896 C CA . THR A 1 239 ? 22.665 85.693 -16.316 1.00 58.31 239 THR A CA 1
ATOM 1897 C C . THR A 1 239 ? 22.006 87.009 -15.921 1.00 58.31 239 THR A C 1
ATOM 1899 O O . THR A 1 239 ? 20.985 87.362 -16.512 1.00 58.31 239 THR A O 1
ATOM 1902 N N . GLN A 1 240 ? 22.639 87.743 -15.008 1.00 50.81 240 GLN A N 1
ATOM 1903 C CA . GLN A 1 240 ? 23.022 89.149 -15.172 1.00 50.81 240 GLN A CA 1
ATOM 1904 C C . GLN A 1 240 ? 24.208 89.439 -14.254 1.00 50.81 240 GLN A C 1
ATOM 1906 O O . GLN A 1 240 ? 24.184 88.943 -13.106 1.00 50.81 240 GLN A O 1
#

Foldseek 3Di:
DDDDDDDDPPPDDDDDPPPDPPPPDLVPDDDDPPDDRDDPDDDPDPPDDDDDDPDDPDDPVNCVVCVVVPPPVVVCVVVDDLDAPVVVLVVVCVVVVVPDPVSSVVSVVPDSHGDPDDPPPPPPPPDDDPPDDDDDPDDPPDPVVCVVVVVVVVVVVVVVVVVVVVVVVVPDPPPPPPVPPQDPVRVVVVVVVVVCVVPVPPPPPDDDPVCPPPDDPDDDPDPCPPPPPDPPDDDDDDDD

pLDDT: mean 76.12, std 16.72, range [43.22, 97.31]